Protein 3S5Q (pdb70)

Radius of gyration: 16.46 Å; Cα contacts (8 Å, |Δi|>4): 523; chains: 1; bounding box: 36×41×44 Å

B-factor: mean 25.95, std 7.26, range [12.68, 60.5]

Solvent-accessible surface area: 10699 Å² total

Nearest PDB structures (foldseek):
  3s5q-assembly1_A  TM=1.005E+00  e=2.714E-46  Parabacteroides distasonis ATCC 8503
  3imm-assembly3_C  TM=9.866E-01  e=2.119E-30  Parabacteroides distasonis ATCC 8503
  3h3l-assembly2_C  TM=7.882E-01  e=3.467E-14  Parabacteroides distasonis ATCC 8503
  3h3l-assembly2_B  TM=7.703E-01  e=2.401E-13  Parabacteroides distasonis ATCC 8503
  3hbk-assembly1_A  TM=7.581E-01  e=5.350E-11  Parabacteroides distasonis ATCC 8503

Organism: Parabacteroides distasonis (strain ATCC 8503 / DSM 20701 / CIP 104284 / JCM 5825 / NCTC 11152) (NCBI:txid435591)

Secondary structure (DSSP, 8-state):
----TT--SSSS-GGGGTEEESS-TT-TTEE--TTTEEEETTEEEESSS--EEESS-B-SEEEEEEEEE-TT-EEEEEEEES-STT-GGGSEEEEEE-TTSGGGGGS-GGGSTTSBTTTB--SSS--SPPTTSEE--EEEETTEEEEEETTEEEEEEEGGG---SSB-TTSPBPPTT--S-TT----BEEEE----SSS-EEEEEEEEEE-

Structure (mmCIF, N/CA/C/O backbone):
data_3S5Q
#
_entry.id   3S5Q
#
_cell.length_a   41.062
_cell.length_b   60.473
_cell.length_c   77.221
_cell.angle_alpha   90.000
_cell.angle_beta   90.000
_cell.angle_gamma   90.000
#
_symmetry.space_group_name_H-M   'P 21 21 21'
#
loop_
_entity.id
_entity.type
_entity.pdbx_description
1 polymer 'Putative glycosylhydrolase'
2 non-polymer 'IODIDE ION'
3 non-polymer 1,2-ETHANEDIOL
4 water water
#
loop_
_atom_site.group_PDB
_atom_site.id
_atom_site.type_symbol
_atom_site.label_atom_id
_atom_site.label_alt_id
_atom_site.label_comp_id
_atom_site.label_asym_id
_atom_site.label_entity_id
_atom_site.label_seq_id
_atom_site.pdbx_PDB_ins_code
_atom_site.Cartn_x
_atom_site.Cartn_y
_atom_site.Cartn_z
_atom_site.occupancy
_atom_site.B_iso_or_equiv
_atom_site.auth_seq_id
_atom_site.auth_comp_id
_atom_site.auth_asym_id
_atom_site.auth_atom_id
_atom_site.pdbx_PDB_model_num
ATOM 1 N N . GLY A 1 2 ? 47.389 50.359 63.889 1.00 28.97 -17 GLY A N 1
ATOM 2 C CA . GLY A 1 2 ? 48.253 49.974 65.055 1.00 29.61 -17 GLY A CA 1
ATOM 3 C C . GLY A 1 2 ? 48.262 48.461 65.237 1.00 29.15 -17 GLY A C 1
ATOM 4 O O . GLY A 1 2 ? 47.593 47.754 64.508 1.00 28.62 -17 GLY A O 1
ATOM 5 N N . SER A 1 3 ? 48.983 47.972 66.254 1.00 30.16 -16 SER A N 1
ATOM 6 C CA . SER A 1 3 ? 49.268 46.529 66.367 1.0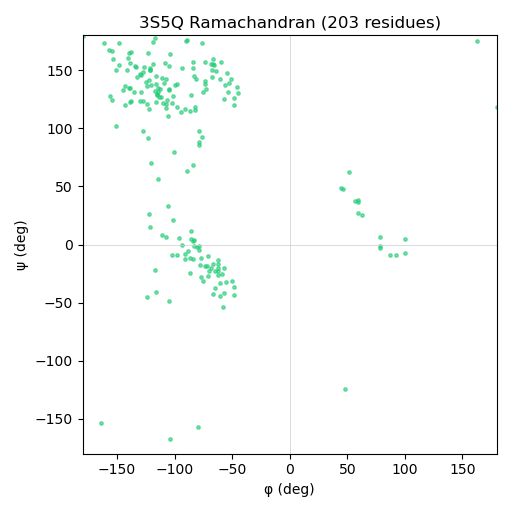0 29.71 -16 SER A CA 1
ATOM 7 C C . SER A 1 3 ? 48.506 45.786 67.483 1.00 31.07 -16 SER A C 1
ATOM 8 O O . SER A 1 3 ? 48.721 44.588 67.665 1.00 33.23 -16 SER A O 1
ATOM 11 N N . ASP A 1 4 ? 47.567 46.449 68.171 1.00 31.40 -15 ASP A N 1
ATOM 12 C CA . ASP A 1 4 ? 46.833 45.798 69.261 1.00 30.41 -15 ASP A CA 1
ATOM 13 C C . ASP A 1 4 ? 45.787 44.758 68.822 1.00 31.42 -15 ASP A C 1
ATOM 14 O O . ASP A 1 4 ? 45.031 44.989 67.883 1.00 30.70 -15 ASP A O 1
ATOM 19 N N . LYS A 1 5 ? 45.759 43.637 69.556 1.00 32.26 -14 LYS A N 1
ATOM 20 C CA . LYS A 1 5 ? 44.727 42.584 69.471 1.00 33.14 -14 LYS A CA 1
ATOM 21 C C . LYS A 1 5 ? 43.893 42.417 70.775 1.00 31.68 -14 LYS A C 1
ATOM 22 O O . LYS A 1 5 ? 42.663 42.276 70.746 1.00 32.90 -14 LYS A O 1
ATOM 28 N N . ILE A 1 6 ? 44.571 42.483 71.919 1.00 31.01 -13 ILE A N 1
ATOM 29 C CA . ILE A 1 6 ? 43.997 42.039 73.178 1.00 29.84 -13 ILE A CA 1
ATOM 30 C C . ILE A 1 6 ? 43.053 43.069 73.852 1.00 28.01 -13 ILE A C 1
ATOM 31 O O . ILE A 1 6 ? 42.469 42.786 74.921 1.00 26.69 -13 ILE A O 1
ATOM 36 N N . HIS A 1 7 ? 42.911 44.251 73.242 1.00 26.79 -12 HIS A N 1
ATOM 37 C CA . HIS A 1 7 ? 42.049 45.321 73.777 1.00 25.91 -12 HIS A CA 1
ATOM 38 C C . HIS A 1 7 ? 40.939 45.788 72.823 1.00 25.83 -12 HIS A C 1
ATOM 39 O O . HIS A 1 7 ? 40.315 46.832 73.055 1.00 25.21 -12 HIS A O 1
ATOM 46 N N . HIS A 1 8 ? 40.674 44.995 71.790 1.00 25.55 -11 HIS A N 1
ATOM 47 C CA . HIS A 1 8 ? 39.647 45.286 70.822 1.00 25.65 -11 HIS A CA 1
ATOM 48 C C . HIS A 1 8 ? 38.547 44.214 70.883 1.00 24.27 -11 HIS A C 1
ATOM 49 O O . HIS A 1 8 ? 38.825 43.013 70.853 1.00 23.23 -11 HIS A O 1
ATOM 56 N N . HIS A 1 9 ? 37.299 44.656 70.975 1.00 23.58 -10 HIS A N 1
ATOM 57 C CA . HIS A 1 9 ? 36.160 43.733 71.015 1.00 23.48 -10 HIS A CA 1
ATOM 58 C C . HIS A 1 9 ? 35.790 43.283 69.643 1.00 23.57 -10 HIS A C 1
ATOM 59 O O . HIS A 1 9 ? 35.831 44.086 68.727 1.00 26.93 -10 HIS A O 1
ATOM 66 N N . HIS A 1 10 ? 35.408 42.027 69.491 1.00 22.48 -9 HIS A N 1
ATOM 67 C CA . HIS A 1 10 ? 35.101 41.488 68.160 1.00 22.17 -9 HIS A CA 1
ATOM 68 C C . HIS A 1 10 ? 33.622 41.634 67.771 1.00 22.08 -9 HIS A C 1
ATOM 69 O O . HIS A 1 10 ? 33.252 41.341 66.635 1.00 20.09 -9 HIS A O 1
ATOM 76 N N . HIS A 1 11 ? 32.794 42.054 68.724 1.00 21.78 -8 HIS A N 1
ATOM 77 C CA . HIS A 1 11 ? 31.369 42.256 68.478 1.00 23.32 -8 HIS A CA 1
ATOM 78 C C . HIS A 1 11 ? 30.949 43.600 69.063 1.00 24.37 -8 HIS A C 1
ATOM 79 O O . HIS A 1 11 ? 31.517 44.059 70.054 1.00 24.48 -8 HIS A O 1
ATOM 86 N N . HIS A 1 12 ? 29.903 44.196 68.484 1.00 25.29 -7 HIS A N 1
ATOM 87 C CA . HIS A 1 12 ? 29.405 45.484 68.969 1.00 26.27 -7 HIS A CA 1
ATOM 88 C C . HIS A 1 12 ? 28.599 45.262 70.250 1.00 25.32 -7 HIS A C 1
ATOM 89 O O . HIS A 1 12 ? 28.503 46.155 71.092 1.00 25.78 -7 HIS A O 1
ATOM 96 N N . GLU A 1 13 ? 28.015 44.066 70.366 1.00 24.36 -6 GLU A N 1
ATOM 97 C CA . GLU A 1 13 ? 27.381 43.594 71.590 1.00 23.36 -6 GLU A CA 1
ATOM 98 C C . GLU A 1 13 ? 27.415 42.044 71.626 1.00 21.81 -6 GLU A C 1
ATOM 99 O O . GLU A 1 13 ? 27.615 41.373 70.610 1.00 22.14 -6 GLU A O 1
ATOM 105 N N . ASN A 1 14 ? 27.263 41.496 72.820 1.00 21.41 -5 ASN A N 1
ATOM 106 C CA . ASN A 1 14 ? 27.141 40.050 73.018 1.00 21.05 -5 ASN A CA 1
ATOM 107 C C . ASN A 1 14 ? 26.014 39.505 72.121 1.00 20.65 -5 ASN A C 1
ATOM 108 O O . ASN A 1 14 ? 24.918 40.081 72.066 1.00 19.43 -5 ASN A O 1
ATOM 113 N N . LEU A 1 15 ? 26.322 38.434 71.394 1.00 19.73 -4 LEU A N 1
ATOM 114 C CA . LEU A 1 15 ? 25.365 37.789 70.515 1.00 20.41 -4 LEU A CA 1
ATOM 115 C C . LEU A 1 15 ? 24.196 37.254 71.302 1.00 20.10 -4 LEU A C 1
ATOM 116 O O . LEU A 1 15 ? 23.134 37.147 70.776 1.00 20.38 -4 LEU A O 1
ATOM 121 N N . TYR A 1 16 ? 24.388 36.947 72.573 1.00 20.87 -3 TYR A N 1
ATOM 122 C CA . TYR A 1 16 ? 23.283 36.466 73.396 1.00 22.05 -3 TYR A CA 1
ATOM 123 C C . TYR A 1 16 ? 22.081 37.456 73.438 1.00 22.63 -3 TYR A C 1
ATOM 124 O O . TYR A 1 16 ? 20.907 37.064 73.339 1.00 21.43 -3 TYR A O 1
ATOM 133 N N . PHE A 1 17 ? 22.388 38.735 73.548 1.00 22.32 -2 PHE A N 1
ATOM 134 C CA . PHE A 1 17 ? 21.351 39.732 73.573 1.00 23.71 -2 PHE A CA 1
ATOM 135 C C . PHE A 1 17 ? 20.705 39.967 72.193 1.00 24.02 -2 PHE A C 1
ATOM 136 O O . PHE A 1 17 ? 19.648 40.593 72.133 1.00 24.43 -2 PHE A O 1
ATOM 144 N N . GLN A 1 18 ? 21.393 39.539 71.122 1.00 23.45 -1 GLN A N 1
ATOM 145 C CA . GLN A 1 18 ? 20.880 39.607 69.715 1.00 24.12 -1 GLN A CA 1
ATOM 146 C C . GLN A 1 18 ? 19.965 38.414 69.394 1.00 23.74 -1 GLN A C 1
ATOM 147 O O . GLN A 1 18 ? 19.407 38.313 68.288 1.00 24.76 -1 GLN A O 1
ATOM 153 N N . GLY A 1 19 ? 19.801 37.536 70.381 1.00 23.36 0 GLY A N 1
ATOM 154 C CA . GLY A 1 19 ? 18.929 36.378 70.303 1.00 23.71 0 GLY A CA 1
ATOM 155 C C . GLY A 1 19 ? 19.632 35.038 70.000 1.00 22.52 0 GLY A C 1
ATOM 156 O O . GLY A 1 19 ? 18.968 34.016 69.835 1.00 22.69 0 GLY A O 1
ATOM 157 N N . TYR A 1 20 ? 20.965 35.040 69.935 1.00 21.33 29 TYR A N 1
ATOM 158 C CA . TYR A 1 20 ? 21.731 33.835 69.593 1.00 19.95 29 TYR A CA 1
ATOM 159 C C . TYR A 1 20 ? 21.938 32.959 70.826 1.00 20.42 29 TYR A C 1
ATOM 160 O O . TYR A 1 20 ? 22.098 33.476 71.947 1.00 19.57 29 TYR A O 1
ATOM 169 N N . ARG A 1 21 ? 21.926 31.647 70.619 1.00 20.62 30 ARG A N 1
ATOM 170 C CA . ARG A 1 21 ? 22.280 30.659 71.637 1.00 22.08 30 ARG A CA 1
ATOM 171 C C . ARG A 1 21 ? 23.302 29.663 71.054 1.00 22.92 30 ARG A C 1
ATOM 172 O O . ARG A 1 21 ? 23.258 29.345 69.845 1.00 22.63 30 ARG A O 1
ATOM 180 N N . PRO A 1 22 ? 24.230 29.165 71.902 1.00 23.26 31 PRO A N 1
ATOM 181 C CA . PRO A 1 22 ? 25.187 28.180 71.394 1.00 23.50 31 PRO A CA 1
ATOM 182 C C . PRO A 1 22 ? 24.488 26.962 70.767 1.00 22.49 31 PRO A C 1
ATOM 183 O O . PRO A 1 22 ? 23.492 26.467 71.282 1.00 22.95 31 PRO A O 1
ATOM 187 N N . LEU A 1 23 ? 25.006 26.529 69.631 1.00 21.79 32 LEU A N 1
ATOM 188 C CA . LEU A 1 23 ? 24.443 25.388 68.933 1.00 21.61 32 LEU A CA 1
ATOM 189 C C . LEU A 1 23 ? 24.608 24.088 69.714 1.00 22.95 32 LEU A C 1
ATOM 190 O O . LEU A 1 23 ? 23.691 23.263 69.773 1.00 21.77 32 LEU A O 1
ATOM 195 N N . PHE A 1 24 ? 25.791 23.904 70.289 1.00 24.26 33 PHE A N 1
ATOM 196 C CA . PHE A 1 24 ? 26.090 22.682 71.037 1.00 26.18 33 PHE A CA 1
ATOM 197 C C . PHE A 1 24 ? 26.340 22.994 72.493 1.00 27.35 33 PHE A C 1
ATOM 198 O O . PHE A 1 24 ? 27.028 23.965 72.810 1.00 26.48 33 PHE A O 1
ATOM 206 N N . ASP A 1 25 ? 25.796 22.138 73.351 1.00 29.93 34 ASP A N 1
ATOM 207 C CA . ASP A 1 25 ? 26.122 22.101 74.774 1.00 32.05 34 ASP A CA 1
ATOM 208 C C . ASP A 1 25 ? 27.571 21.830 75.013 1.00 32.24 34 ASP A C 1
ATOM 209 O O . ASP A 1 25 ? 28.246 21.187 74.205 1.00 30.83 34 ASP A O 1
ATOM 214 N N . LYS A 1 26 ? 28.008 22.254 76.184 1.00 33.76 35 LYS A N 1
ATOM 215 C CA . LYS A 1 26 ? 29.401 22.200 76.556 1.00 35.12 35 LYS A CA 1
ATOM 216 C C . LYS A 1 26 ? 29.938 20.764 76.561 1.00 35.81 35 LYS A C 1
ATOM 217 O O . LYS A 1 26 ? 31.102 20.528 76.237 1.00 36.70 35 LYS A O 1
ATOM 223 N N . ASP A 1 27 ? 29.084 19.805 76.903 1.00 36.03 36 ASP A N 1
ATOM 224 C CA . ASP A 1 27 ? 29.478 18.381 76.881 1.00 36.84 36 ASP A CA 1
ATOM 225 C C . ASP A 1 27 ? 29.087 17.647 75.585 1.00 35.36 36 ASP A C 1
ATOM 226 O O . ASP A 1 27 ? 29.260 16.420 75.489 1.00 34.90 36 ASP A O 1
ATOM 231 N N . LEU A 1 28 ? 28.564 18.408 74.613 1.00 32.80 37 LEU A N 1
ATOM 232 C CA . LEU A 1 28 ? 28.056 17.882 73.329 1.00 31.71 37 LEU A CA 1
ATOM 233 C C . LEU A 1 28 ? 26.907 16.861 73.467 1.00 31.73 37 LEU A C 1
ATOM 234 O O . LEU A 1 28 ? 26.670 16.031 72.562 1.00 31.14 37 LEU A O 1
ATOM 239 N N . SER A 1 29 ? 26.143 16.959 74.555 1.00 31.26 38 SER A N 1
ATOM 240 C CA . SER A 1 29 ? 25.067 15.999 74.800 1.00 32.39 38 SER A CA 1
ATOM 241 C C . SER A 1 29 ? 23.916 16.132 73.791 1.00 31.42 38 SER A C 1
ATOM 242 O O . SER A 1 29 ? 23.160 15.188 73.620 1.00 31.46 38 SER A O 1
ATOM 245 N N . ASN A 1 30 ? 23.810 17.289 73.125 1.00 29.15 39 ASN A N 1
ATOM 246 C CA . ASN A 1 30 ? 22.781 17.523 72.124 1.00 29.08 39 ASN A CA 1
ATOM 247 C C . ASN A 1 30 ? 23.354 17.387 70.703 1.00 28.08 39 ASN A C 1
ATOM 248 O O . ASN A 1 30 ? 22.796 17.931 69.740 1.00 26.48 39 ASN A O 1
ATOM 253 N N . ALA A 1 31 ? 24.483 16.686 70.586 1.00 28.22 40 ALA A N 1
ATOM 254 C CA . ALA A 1 31 ? 25.118 16.438 69.280 1.00 27.78 40 ALA A CA 1
ATOM 255 C C . ALA A 1 31 ? 25.256 14.949 69.013 1.00 29.14 40 ALA A C 1
ATOM 256 O O . ALA A 1 31 ? 25.405 14.166 69.952 1.00 30.69 40 ALA A O 1
ATOM 258 N N . ASP A 1 32 ? 25.213 14.597 67.728 1.00 29.62 41 ASP A N 1
ATOM 259 C CA A ASP A 1 32 ? 25.532 13.262 67.256 0.50 30.68 41 ASP A CA 1
ATOM 260 C CA B ASP A 1 32 ? 25.526 13.250 67.226 0.50 30.69 41 ASP A CA 1
ATOM 261 C C . ASP A 1 32 ? 26.945 13.255 66.667 1.00 30.60 41 ASP A C 1
ATOM 262 O O . ASP A 1 32 ? 27.209 13.894 65.634 1.00 28.93 41 ASP A O 1
ATOM 271 N N . TYR A 1 33 ? 27.841 12.531 67.310 1.00 30.47 42 TYR A N 1
ATOM 272 C CA . TYR A 1 33 ? 29.222 12.467 66.858 1.00 31.21 42 TYR A CA 1
ATOM 273 C C . TYR A 1 33 ? 29.891 11.188 67.367 1.00 32.79 42 TYR A C 1
ATOM 274 O O . TYR A 1 33 ? 29.338 10.483 68.222 1.00 33.14 42 TYR A O 1
ATOM 283 N N . ASP A 1 34 ? 31.062 10.886 66.804 1.00 33.32 43 ASP A N 1
ATOM 284 C CA . ASP A 1 34 ? 31.963 9.884 67.360 1.00 35.06 43 ASP A CA 1
ATOM 285 C C . ASP A 1 34 ? 32.913 10.574 68.315 1.00 34.68 43 ASP A C 1
ATOM 286 O O . ASP A 1 34 ? 33.725 11.395 67.907 1.00 32.72 43 ASP A O 1
ATOM 291 N N . SER A 1 35 ? 32.838 10.203 69.583 1.00 36.08 44 SER A N 1
ATOM 292 C CA . SER A 1 35 ? 33.657 10.821 70.612 1.00 36.88 44 SER A CA 1
ATOM 293 C C . SER A 1 35 ? 35.160 10.614 70.408 1.00 36.96 44 SER A C 1
ATOM 294 O O . SER A 1 35 ? 35.976 11.303 71.037 1.00 38.14 44 SER A O 1
ATOM 297 N N . SER A 1 36 ? 35.540 9.703 69.521 1.00 36.83 45 SER A N 1
ATOM 298 C CA A SER A 1 36 ? 36.950 9.499 69.174 0.50 36.71 45 SER A CA 1
ATOM 299 C CA B SER A 1 36 ? 36.955 9.543 69.214 0.50 37.04 45 SER A CA 1
ATOM 300 C C . SER A 1 36 ? 37.402 10.525 68.126 1.00 35.53 45 SER A C 1
ATOM 301 O O . SER A 1 36 ? 38.609 10.690 67.882 1.00 35.69 45 SER A O 1
ATOM 306 N N . VAL A 1 37 ? 36.439 11.224 67.506 1.00 33.27 46 VAL A N 1
ATOM 307 C CA . VAL A 1 37 ? 36.742 12.175 66.440 1.00 31.34 46 VAL A CA 1
ATOM 308 C C . VAL A 1 37 ? 36.643 13.611 66.919 1.00 30.49 46 VAL A C 1
ATOM 309 O O . VAL A 1 37 ? 37.536 14.428 66.662 1.00 30.70 46 VAL A O 1
ATOM 313 N N . TRP A 1 38 ? 35.553 13.936 67.593 1.00 29.42 47 TRP A N 1
ATOM 314 C CA . TRP A 1 38 ? 35.317 15.308 68.003 1.00 28.46 47 TRP A CA 1
ATOM 315 C C . TRP A 1 38 ? 35.562 15.499 69.483 1.00 29.40 47 TRP A C 1
ATOM 316 O O . TRP A 1 38 ? 35.083 14.706 70.303 1.00 30.26 47 TRP A O 1
ATOM 327 N N . THR A 1 39 ? 36.305 16.549 69.820 1.00 29.30 48 THR A N 1
ATOM 328 C CA . THR A 1 39 ? 36.428 16.992 71.207 1.00 30.16 48 THR A CA 1
ATOM 329 C C . THR A 1 39 ? 36.074 18.471 71.310 1.00 29.45 48 THR A C 1
ATOM 330 O O . THR A 1 39 ? 36.254 19.216 70.363 1.00 27.16 48 THR A O 1
ATOM 334 N N . PHE A 1 40 ? 35.603 18.879 72.487 1.00 30.80 49 PHE A N 1
ATOM 335 C CA . PHE A 1 40 ? 35.241 20.267 72.782 1.00 31.66 49 PHE A CA 1
ATOM 336 C C . PHE A 1 40 ? 36.008 20.571 74.049 1.00 33.17 49 PHE A C 1
ATOM 337 O O . PHE A 1 40 ? 35.598 20.170 75.129 1.00 34.76 49 PHE A O 1
ATOM 345 N N . LYS A 1 41 ? 37.154 21.208 73.918 1.00 33.59 50 LYS A N 1
ATOM 346 C CA . LYS A 1 41 ? 38.032 21.373 75.048 1.00 35.80 50 LYS A CA 1
ATOM 347 C C . LYS A 1 41 ? 38.505 22.825 75.025 1.00 35.72 50 LYS A C 1
ATOM 348 O O . LYS A 1 41 ? 38.868 23.334 73.963 1.00 34.93 50 LYS A O 1
ATOM 354 N N . ASN A 1 42 ? 38.423 23.500 76.176 1.00 36.40 51 ASN A N 1
ATOM 355 C CA . ASN A 1 42 ? 38.921 24.887 76.355 1.00 36.76 51 ASN A CA 1
ATOM 356 C C . ASN A 1 42 ? 38.241 25.847 75.408 1.00 34.66 51 ASN A C 1
ATOM 357 O O . ASN A 1 42 ? 38.897 26.743 74.837 1.00 35.17 51 ASN A O 1
ATOM 362 N N . GLY A 1 43 ? 36.943 25.605 75.223 1.00 32.73 52 GLY A N 1
ATOM 363 C CA . GLY A 1 43 ? 36.096 26.339 74.310 1.00 31.05 52 GLY A CA 1
ATOM 364 C C . GLY A 1 43 ? 36.152 26.045 72.805 1.00 29.56 52 GLY A C 1
ATOM 365 O O . GLY A 1 43 ? 35.413 26.672 72.044 1.00 28.66 52 GLY A O 1
ATOM 366 N N . ILE A 1 44 ? 37.017 25.115 72.396 1.00 27.96 53 ILE A N 1
ATOM 367 C CA . ILE A 1 44 ? 37.374 24.898 70.991 1.00 26.99 53 ILE A CA 1
ATOM 368 C C . ILE A 1 44 ? 36.916 23.506 70.508 1.00 26.08 53 ILE A C 1
ATOM 369 O O . ILE A 1 44 ? 37.233 22.486 71.113 1.00 26.03 53 ILE A O 1
ATOM 374 N N . LEU A 1 45 ? 36.206 23.482 69.402 1.00 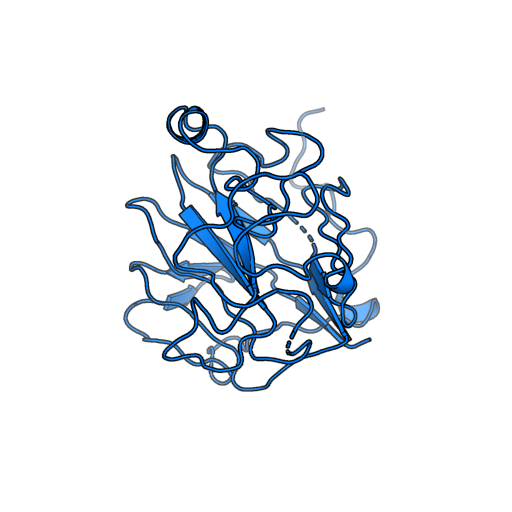23.65 54 LEU A N 1
ATOM 375 C CA . LEU A 1 45 ? 35.691 22.224 68.851 1.00 24.40 54 LEU A CA 1
ATOM 376 C C . LEU A 1 45 ? 36.593 21.781 67.686 1.00 24.23 54 LEU A C 1
ATOM 377 O O . LEU A 1 45 ? 36.885 22.558 66.789 1.00 23.45 54 LEU A O 1
ATOM 382 N N . THR A 1 46 ? 37.062 20.545 67.716 1.00 26.12 55 THR A N 1
ATOM 383 C CA . THR A 1 46 ? 37.947 20.063 66.682 1.00 26.57 55 THR A CA 1
ATOM 384 C C . THR A 1 46 ? 37.756 18.566 66.437 1.00 27.77 55 THR A C 1
ATOM 385 O O . THR A 1 46 ? 37.287 17.836 67.313 1.00 27.25 55 THR A O 1
ATOM 389 N N . ALA A 1 47 ? 38.104 18.157 65.217 1.00 28.80 56 ALA A N 1
ATOM 390 C CA . ALA A 1 47 ? 37.904 16.808 64.702 1.00 30.51 56 ALA A CA 1
ATOM 391 C C . ALA A 1 47 ? 39.276 16.240 64.275 1.00 32.05 56 ALA A C 1
ATOM 392 O O . ALA A 1 47 ? 40.112 16.976 63.758 1.00 32.36 56 ALA A O 1
ATOM 394 N N . THR A 1 48 ? 39.527 14.960 64.508 1.00 34.25 57 THR A N 1
ATOM 395 C CA . THR A 1 48 ? 40.801 14.357 64.041 1.00 36.08 57 THR A CA 1
ATOM 396 C C . THR A 1 48 ? 40.629 13.328 62.876 1.00 36.29 57 THR A C 1
ATOM 397 O O . THR A 1 48 ? 41.576 12.667 62.458 1.00 37.60 57 THR A O 1
ATOM 401 N N . ALA A 1 49 ? 39.420 13.239 62.337 1.00 35.50 58 ALA A N 1
ATOM 402 C CA . ALA A 1 49 ? 39.127 12.373 61.194 1.00 35.68 58 ALA A CA 1
ATOM 403 C C . ALA A 1 49 ? 38.048 13.018 60.379 1.00 34.21 58 ALA A C 1
ATOM 404 O O . ALA A 1 49 ? 37.451 14.008 60.818 1.00 33.56 58 ALA A O 1
ATOM 406 N N . ASP A 1 50 ? 37.762 12.419 59.222 1.00 34.14 59 ASP A N 1
ATOM 407 C CA . ASP A 1 50 ? 36.720 12.879 58.323 1.00 33.04 59 ASP A CA 1
ATOM 408 C C . ASP A 1 50 ? 35.375 12.228 58.658 1.00 32.60 59 ASP A C 1
ATOM 409 O O . ASP A 1 50 ? 34.790 11.519 57.823 1.00 31.33 59 ASP A O 1
ATOM 414 N N . GLN A 1 51 ? 34.869 12.514 59.866 1.00 31.40 60 GLN A N 1
ATOM 415 C CA . GLN A 1 51 ? 33.484 12.203 60.238 1.00 29.87 60 GLN A CA 1
ATOM 416 C C . GLN A 1 51 ? 32.864 13.475 60.802 1.00 27.19 60 GLN A C 1
ATOM 417 O O . GLN A 1 51 ? 33.567 14.265 61.447 1.00 26.32 60 GLN A O 1
ATOM 423 N N . SER A 1 52 ? 31.564 13.682 60.558 1.00 24.64 61 SER A N 1
ATOM 424 C CA A SER A 1 52 ? 30.939 14.958 60.897 0.50 23.92 61 SER A CA 1
ATOM 425 C CA B SER A 1 52 ? 30.890 14.943 60.880 0.50 23.15 61 SER A CA 1
ATOM 426 C C . SER A 1 52 ? 30.302 14.942 62.286 1.00 23.64 61 SER A C 1
ATOM 427 O O . SER A 1 52 ? 30.127 13.873 62.902 1.00 23.79 61 SER A O 1
ATOM 432 N N . ILE A 1 53 ? 29.999 16.139 62.781 1.00 22.30 62 ILE A N 1
ATOM 433 C CA . ILE A 1 53 ? 29.237 16.324 64.026 1.00 22.37 62 ILE A CA 1
ATOM 434 C C . ILE A 1 53 ? 27.908 16.978 63.667 1.00 22.64 62 ILE A C 1
ATOM 435 O O . ILE A 1 53 ? 27.869 17.921 62.868 1.00 22.03 62 ILE A O 1
ATOM 440 N N . TRP A 1 54 ? 26.815 16.460 64.244 1.00 23.44 63 TRP A N 1
ATOM 441 C CA . TRP A 1 54 ? 25.467 16.861 63.861 1.00 22.85 63 TRP A CA 1
ATOM 442 C C . TRP A 1 54 ? 24.622 17.281 65.051 1.00 23.57 63 TRP A C 1
ATOM 443 O O . TRP A 1 54 ? 24.766 16.757 66.158 1.00 23.47 63 TRP A O 1
ATOM 454 N N . THR A 1 55 ? 23.723 18.215 64.793 1.00 22.92 64 THR A N 1
ATOM 455 C CA . THR A 1 55 ? 22.695 18.558 65.742 1.00 23.01 64 THR A CA 1
ATOM 456 C C . THR A 1 55 ? 21.749 17.351 65.832 1.00 24.73 64 THR A C 1
ATOM 457 O O . THR A 1 55 ? 21.668 16.523 64.902 1.00 24.31 64 THR A O 1
ATOM 461 N N . LYS A 1 56 ? 21.066 17.251 66.965 1.00 25.41 65 LYS A N 1
ATOM 462 C CA . LYS A 1 56 ? 20.023 16.261 67.163 1.00 27.77 65 LYS A CA 1
ATOM 463 C C . LYS A 1 56 ? 18.640 16.751 66.771 1.00 27.82 65 LYS A C 1
ATOM 464 O O . LYS A 1 56 ? 17.702 15.949 66.696 1.00 29.81 65 LYS A O 1
ATOM 470 N N . VAL A 1 57 ? 18.500 18.059 66.559 1.00 27.59 66 VAL A N 1
ATOM 471 C CA . VAL A 1 57 ? 17.224 18.654 66.146 1.00 27.39 66 VAL A CA 1
ATOM 472 C C . VAL A 1 57 ? 17.439 19.323 64.787 1.00 25.87 66 VAL A C 1
ATOM 473 O O . VAL A 1 57 ? 18.550 19.679 64.442 1.00 24.89 66 VAL A O 1
ATOM 477 N N . GLN A 1 58 ? 16.368 19.465 64.011 1.00 25.17 67 GLN A N 1
ATOM 478 C CA . GLN A 1 58 ? 16.434 20.088 62.706 1.00 24.42 67 GLN A CA 1
ATOM 479 C C . GLN A 1 58 ? 16.098 21.557 62.832 1.00 23.47 67 GLN A C 1
ATOM 480 O O . GLN A 1 58 ? 15.344 21.959 63.728 1.00 23.40 67 GLN A O 1
ATOM 486 N N . TYR A 1 59 ? 16.646 22.342 61.915 1.00 20.62 68 TYR A N 1
ATOM 487 C CA . TYR A 1 59 ? 16.519 23.789 61.947 1.00 20.24 68 TYR A CA 1
ATOM 488 C C . TYR A 1 59 ? 16.124 24.326 60.576 1.00 19.05 68 TYR A C 1
ATOM 489 O O . TYR A 1 59 ? 16.592 23.840 59.539 1.00 19.09 68 TYR A O 1
ATOM 498 N N . GLU A 1 60 ? 15.302 25.366 60.608 1.00 19.29 69 GLU A N 1
ATOM 499 C CA . GLU A 1 60 ? 14.951 26.183 59.445 1.00 19.06 69 GLU A CA 1
ATOM 500 C C . GLU A 1 60 ? 14.887 27.672 59.878 1.00 17.68 69 GLU A C 1
ATOM 501 O O . GLU A 1 60 ? 14.794 27.977 61.063 1.00 18.46 69 GLU A O 1
ATOM 507 N N . ASN A 1 61 ? 14.974 28.583 58.924 1.00 18.03 70 ASN A N 1
ATOM 508 C CA . ASN A 1 61 ? 14.809 30.003 59.189 1.00 19.25 70 ASN A CA 1
ATOM 509 C C . ASN A 1 61 ? 15.691 30.479 60.330 1.00 19.59 70 ASN A C 1
ATOM 510 O O . ASN A 1 61 ? 15.210 30.878 61.391 1.00 20.31 70 ASN A O 1
ATOM 515 N N . PHE A 1 62 ? 16.995 30.353 60.116 1.00 18.27 71 PHE A N 1
ATOM 516 C CA . PHE A 1 62 ? 18.014 30.632 61.157 1.00 19.21 71 PHE A CA 1
ATOM 517 C C . PHE A 1 62 ? 19.210 31.399 60.630 1.00 19.01 71 PHE A C 1
ATOM 518 O O . PHE A 1 62 ? 19.420 31.535 59.405 1.00 20.31 71 PHE A O 1
ATOM 526 N N . ILE A 1 63 ? 19.978 31.914 61.580 1.00 19.55 72 ILE A N 1
ATOM 527 C CA . ILE A 1 63 ? 21.285 32.502 61.318 1.00 18.71 72 ILE A CA 1
ATOM 528 C C . ILE A 1 63 ? 22.286 31.769 62.203 1.00 18.82 72 ILE A C 1
ATOM 529 O O . ILE A 1 63 ? 22.152 31.742 63.432 1.00 18.45 72 ILE A O 1
ATOM 534 N N . LEU A 1 64 ? 23.255 31.170 61.543 1.00 17.94 73 LEU A N 1
ATOM 535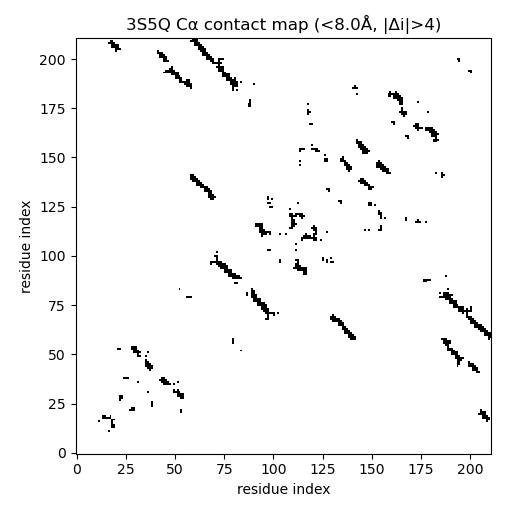 C CA . LEU A 1 64 ? 24.317 30.408 62.180 1.00 18.92 73 LEU A CA 1
ATOM 536 C C . LEU A 1 64 ? 25.583 31.260 62.071 1.00 19.18 73 LEU A C 1
ATOM 537 O O . LEU A 1 64 ? 26.023 31.652 60.957 1.00 18.52 73 LEU A O 1
ATOM 542 N N . ASP A 1 65 ? 26.141 31.573 63.237 1.00 19.80 74 ASP A N 1
ATOM 543 C CA . ASP A 1 65 ? 27.304 32.478 63.367 1.00 19.93 74 ASP A CA 1
ATOM 544 C C . ASP A 1 65 ? 28.400 31.684 64.064 1.00 19.64 74 ASP A C 1
ATOM 545 O O . ASP A 1 65 ? 28.215 31.211 65.173 1.00 19.53 74 ASP A O 1
ATOM 550 N N . LEU A 1 66 ? 29.519 31.461 63.374 1.00 18.96 75 LEU A N 1
ATOM 551 C CA . LEU A 1 66 ? 30.582 30.681 63.937 1.00 19.79 75 LEU A CA 1
ATOM 552 C C . LEU A 1 66 ? 31.917 31.268 63.603 1.00 19.13 75 LEU A C 1
ATOM 553 O O . LEU A 1 66 ? 32.027 32.059 62.683 1.00 18.22 75 LEU A O 1
ATOM 558 N N . GLU A 1 67 ? 32.928 30.819 64.331 1.00 19.12 76 GLU A N 1
ATOM 559 C CA . GLU A 1 67 ? 34.301 31.098 63.993 1.00 19.50 76 GLU A CA 1
ATOM 560 C C . GLU A 1 67 ? 35.030 29.818 63.653 1.00 19.21 76 GLU A C 1
ATOM 561 O O . GLU A 1 67 ? 34.713 28.750 64.184 1.00 19.89 76 GLU A O 1
ATOM 567 N N . PHE A 1 68 ? 35.950 29.898 62.708 1.00 19.13 77 PHE A N 1
ATOM 568 C CA . PHE A 1 68 ? 36.778 28.742 62.376 1.00 20.15 77 PHE A CA 1
ATOM 569 C C . PHE A 1 68 ? 38.168 29.209 62.090 1.00 20.86 77 PHE A C 1
ATOM 570 O O . PHE A 1 68 ? 38.358 30.332 61.660 1.00 21.57 77 PHE A O 1
ATOM 578 N N . LYS A 1 69 ? 39.139 28.347 62.370 1.00 22.52 78 LYS A N 1
ATOM 579 C CA . LYS A 1 69 ? 40.549 28.610 62.127 1.00 23.78 78 LYS A CA 1
ATOM 580 C C . LYS A 1 69 ? 41.056 27.476 61.238 1.00 24.15 78 LYS A C 1
ATOM 581 O O . LYS A 1 69 ? 40.710 26.308 61.456 1.00 24.44 78 LYS A O 1
ATOM 587 N N . THR A 1 70 ? 41.847 27.809 60.226 1.00 25.44 79 THR A N 1
ATOM 588 C CA . THR A 1 70 ? 42.405 26.802 59.325 1.00 25.76 79 THR A CA 1
ATOM 589 C C . THR A 1 70 ? 43.873 26.571 59.665 1.00 26.86 79 THR A C 1
ATOM 590 O O . THR A 1 70 ? 44.498 27.351 60.381 1.00 27.54 79 THR A O 1
ATOM 594 N N . ASP A 1 71 ? 44.401 25.474 59.155 1.00 29.15 80 ASP A N 1
ATOM 595 C CA . ASP A 1 71 ? 45.863 25.290 58.987 1.00 31.28 80 ASP A CA 1
ATOM 596 C C . ASP A 1 71 ? 46.112 25.158 57.490 1.00 31.26 80 ASP A C 1
ATOM 597 O O . ASP A 1 71 ? 45.171 25.201 56.678 1.00 29.76 80 ASP A O 1
ATOM 602 N N . VAL A 1 72 ? 47.372 25.029 57.103 1.00 32.59 81 VAL A N 1
ATOM 603 C CA . VAL A 1 72 ? 47.705 24.833 55.699 1.00 33.37 81 VAL A CA 1
ATOM 604 C C . VAL A 1 72 ? 46.840 23.732 55.054 1.00 32.47 81 VAL A C 1
ATOM 605 O O . VAL A 1 72 ? 46.828 22.572 55.487 1.00 32.86 81 VAL A O 1
ATOM 609 N N . ASN A 1 73 ? 46.101 24.123 54.023 1.00 31.67 82 ASN A N 1
ATOM 610 C CA . ASN A 1 73 ? 45.263 23.223 53.230 1.00 31.68 82 ASN A CA 1
ATOM 611 C C . ASN A 1 73 ? 44.113 22.535 53.993 1.00 31.05 82 ASN A C 1
ATOM 612 O O . ASN A 1 73 ? 43.661 21.464 53.604 1.00 31.48 82 ASN A O 1
ATOM 617 N N . THR A 1 74 ? 43.626 23.131 55.079 1.00 31.32 83 THR A N 1
ATOM 618 C CA . THR A 1 74 ? 42.366 22.645 55.674 1.00 30.77 83 THR A CA 1
ATOM 619 C C . THR A 1 74 ? 41.263 22.528 54.649 1.00 29.28 83 THR A C 1
ATOM 620 O O . THR A 1 74 ? 41.149 23.348 53.746 1.00 29.63 83 THR A O 1
ATOM 624 N N . ASN A 1 75 ? 40.458 21.486 54.813 1.00 27.97 84 ASN A N 1
ATOM 625 C CA . ASN A 1 75 ? 39.292 21.209 53.983 1.00 27.20 84 ASN A CA 1
ATOM 626 C C . ASN A 1 75 ? 38.201 20.631 54.923 1.00 25.93 84 ASN A C 1
ATOM 627 O O . ASN A 1 75 ? 38.419 19.598 55.582 1.00 26.98 84 ASN A O 1
ATOM 632 N N . SER A 1 76 ? 37.054 21.308 54.995 1.00 24.70 85 SER A N 1
ATOM 633 C CA . SER A 1 76 ? 35.968 21.005 55.937 1.00 23.00 85 SER A CA 1
ATOM 634 C C . SER A 1 76 ? 34.727 21.747 55.388 1.00 22.36 85 SER A C 1
ATOM 635 O O . SER A 1 76 ? 34.649 22.036 54.181 1.00 21.37 85 SER A O 1
ATOM 638 N N . GLY A 1 77 ? 33.788 22.092 56.249 1.00 21.55 86 GLY A N 1
ATOM 639 C CA . GLY A 1 77 ? 32.606 22.840 55.839 1.00 20.89 86 GLY A CA 1
ATOM 640 C C . GLY A 1 77 ? 31.471 22.772 56.847 1.00 20.42 86 GLY A C 1
ATOM 641 O O . GLY A 1 77 ? 31.558 22.072 57.872 1.00 21.24 86 GLY A O 1
ATOM 642 N N . VAL A 1 78 ? 30.409 23.524 56.554 1.00 20.39 87 VAL A N 1
ATOM 643 C CA . VAL A 1 78 ? 29.221 23.566 57.368 1.00 19.40 87 VAL A CA 1
ATOM 644 C C . VAL A 1 78 ? 28.103 23.027 56.482 1.00 20.46 87 VAL A C 1
ATOM 645 O O . VAL A 1 78 ? 27.973 23.413 55.329 1.00 19.29 87 VAL A O 1
ATOM 649 N N . VAL A 1 79 ? 27.325 22.107 57.036 1.00 20.26 88 VAL A N 1
ATOM 650 C CA . VAL A 1 79 ? 26.274 21.445 56.319 1.00 19.78 88 VAL A CA 1
ATOM 651 C C . VAL A 1 79 ? 24.910 21.890 56.884 1.00 20.06 88 VAL A C 1
ATOM 652 O O . VAL A 1 79 ? 24.660 21.823 58.089 1.00 20.20 88 VAL A O 1
ATOM 656 N N . ILE A 1 80 ? 24.025 22.362 56.016 1.00 18.84 89 ILE A N 1
ATOM 657 C CA . ILE A 1 80 ? 22.696 22.760 56.455 1.00 18.48 89 ILE A CA 1
ATOM 658 C C . ILE A 1 80 ? 21.643 21.978 55.666 1.00 18.58 89 ILE A C 1
ATOM 659 O O . ILE A 1 80 ? 21.959 21.317 54.670 1.00 18.78 89 ILE A O 1
ATOM 664 N N . TYR A 1 81 ? 20.425 22.014 56.177 1.00 18.75 90 TYR A N 1
ATOM 665 C CA . TYR A 1 81 ? 19.284 21.396 55.539 1.00 19.42 90 TYR A CA 1
ATOM 666 C C . TYR A 1 81 ? 19.513 19.890 55.297 1.00 19.98 90 TYR A C 1
ATOM 667 O O . TYR A 1 81 ? 19.110 19.349 54.269 1.00 20.70 90 TYR A O 1
ATOM 676 N N . CYS A 1 82 ? 20.178 19.220 56.239 1.00 20.41 91 CYS A N 1
ATOM 677 C CA . CYS A 1 82 ? 20.461 17.782 56.076 1.00 20.28 91 CYS A CA 1
ATOM 678 C C . CYS A 1 82 ? 19.267 16.939 56.480 1.00 20.87 91 CYS A C 1
ATOM 679 O O . CYS A 1 82 ? 18.836 16.953 57.628 1.00 21.22 91 CYS A O 1
ATOM 682 N N . THR A 1 83 ? 18.734 16.182 55.541 1.00 21.82 92 THR A N 1
ATOM 683 C CA . THR A 1 83 ? 17.564 15.353 55.835 1.00 23.44 92 THR A CA 1
ATOM 684 C C . THR A 1 83 ? 17.936 13.898 56.149 1.00 24.28 92 THR A C 1
ATOM 685 O O . THR A 1 83 ? 17.062 13.099 56.511 1.00 26.06 92 THR A O 1
ATOM 689 N N . ASP A 1 84 ? 19.210 13.537 55.935 1.00 24.23 93 ASP A N 1
ATOM 690 C CA . ASP A 1 84 ? 19.688 12.164 56.18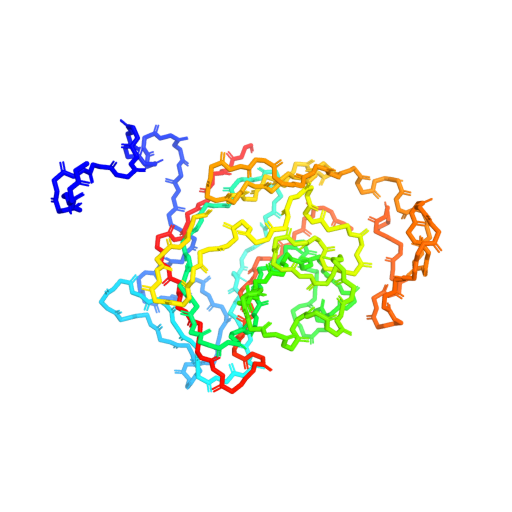3 1.00 24.99 93 ASP A CA 1
ATOM 691 C C . ASP A 1 84 ? 21.150 12.246 56.537 1.00 24.82 93 ASP A C 1
ATOM 692 O O . ASP A 1 84 ? 21.992 12.474 55.669 1.00 24.60 93 ASP A O 1
ATOM 697 N N . LYS A 1 85 ? 21.436 12.133 57.818 1.00 25.91 94 LYS A N 1
ATOM 698 C CA . LYS A 1 85 ? 22.796 12.270 58.296 1.00 26.58 94 LYS A CA 1
ATOM 699 C C . LYS A 1 85 ? 23.684 11.137 57.748 1.00 26.50 94 LYS A C 1
ATOM 700 O O . LYS A 1 85 ? 24.832 11.382 57.358 1.00 26.68 94 LYS A O 1
ATOM 706 N N . GLY A 1 86 ? 23.127 9.929 57.642 1.00 26.90 95 GLY A N 1
ATOM 707 C CA . GLY A 1 86 ? 23.858 8.781 57.079 1.00 26.96 95 GLY A CA 1
ATOM 708 C C . GLY A 1 86 ? 24.291 8.992 55.639 1.00 26.61 95 GLY A C 1
ATOM 709 O O . GLY A 1 86 ? 25.435 8.734 55.246 1.00 27.70 95 GLY A O 1
ATOM 710 N N . ASN A 1 87 ? 23.382 9.514 54.848 1.00 24.56 96 ASN A N 1
ATOM 711 C CA . ASN A 1 87 ? 23.629 9.715 53.448 1.00 24.42 96 ASN A CA 1
ATOM 712 C C . ASN A 1 87 ? 23.638 11.213 53.190 1.00 23.24 96 ASN A C 1
ATOM 713 O O . ASN A 1 87 ? 22.874 11.680 52.378 1.00 23.24 96 ASN A O 1
ATOM 718 N N . TRP A 1 88 ? 24.492 11.974 53.889 1.00 22.88 97 TRP A N 1
ATOM 719 C CA . TRP A 1 88 ? 24.365 13.437 53.903 1.00 23.80 97 TRP A CA 1
ATOM 720 C C . TRP A 1 88 ? 24.751 14.110 52.580 1.00 23.27 97 TRP A C 1
ATOM 721 O O . TRP A 1 88 ? 24.230 15.170 52.259 1.00 23.97 97 TRP A O 1
ATOM 732 N N . ILE A 1 89 ? 25.622 13.492 51.798 1.00 23.26 98 ILE A N 1
ATOM 733 C CA . ILE A 1 89 ? 26.162 14.202 50.637 1.00 22.66 98 ILE A CA 1
ATOM 734 C C . ILE A 1 89 ? 25.050 14.671 49.666 1.00 21.64 98 ILE A C 1
ATOM 735 O O . ILE A 1 89 ? 25.005 15.831 49.339 1.00 21.15 98 ILE A O 1
ATOM 740 N N . PRO A 1 90 ? 24.171 13.771 49.209 1.00 22.24 99 PRO A N 1
ATOM 741 C CA . PRO A 1 90 ? 23.085 14.173 48.327 1.00 22.10 99 PRO A CA 1
ATOM 742 C C . PRO A 1 90 ? 21.856 14.667 49.067 1.00 22.51 99 PRO A C 1
ATOM 743 O O . PRO A 1 90 ? 20.854 14.947 48.409 1.00 24.38 99 PRO A O 1
ATOM 747 N N . SER A 1 91 ? 21.926 14.770 50.392 1.00 21.36 100 SER A N 1
ATOM 748 C CA . SER A 1 91 ? 20.766 15.064 51.196 1.00 21.67 100 SER A CA 1
ATOM 749 C C . SER A 1 91 ? 20.979 16.316 52.014 1.00 21.54 100 SER A C 1
ATOM 750 O O . SER A 1 91 ? 20.399 16.444 53.091 1.00 20.43 100 SER A O 1
ATOM 753 N N . SER A 1 92 ? 21.836 17.221 51.536 1.00 21.18 101 SER A N 1
ATOM 754 C CA . SER A 1 92 ? 22.116 18.436 52.269 1.00 21.15 101 SER A CA 1
ATOM 755 C C . SER A 1 92 ? 22.737 19.482 51.363 1.00 21.38 101 SER A C 1
ATOM 756 O O . SER A 1 92 ? 23.043 19.215 50.182 1.00 21.20 101 SER A O 1
ATOM 759 N N . ILE A 1 93 ? 22.900 20.675 51.930 1.00 20.47 102 ILE A N 1
ATOM 760 C CA . ILE A 1 93 ? 23.619 21.752 51.289 1.00 20.34 102 ILE A CA 1
ATOM 761 C C . ILE A 1 93 ? 24.878 22.103 52.140 1.00 19.57 102 ILE A C 1
ATOM 762 O O . ILE A 1 93 ? 24.792 22.396 53.343 1.00 19.98 102 ILE A O 1
ATOM 767 N N . GLU A 1 94 ? 26.031 22.016 51.501 1.00 19.34 103 GLU A N 1
ATOM 768 C CA . GLU A 1 94 ? 27.273 22.336 52.182 1.00 19.80 103 GLU A CA 1
ATOM 769 C C . GLU A 1 94 ? 27.855 23.689 51.778 1.00 19.38 103 GLU A C 1
ATOM 770 O O . GLU A 1 94 ? 27.927 24.021 50.588 1.00 19.23 103 GLU A O 1
ATOM 776 N N . ILE A 1 95 ? 28.262 24.445 52.810 1.00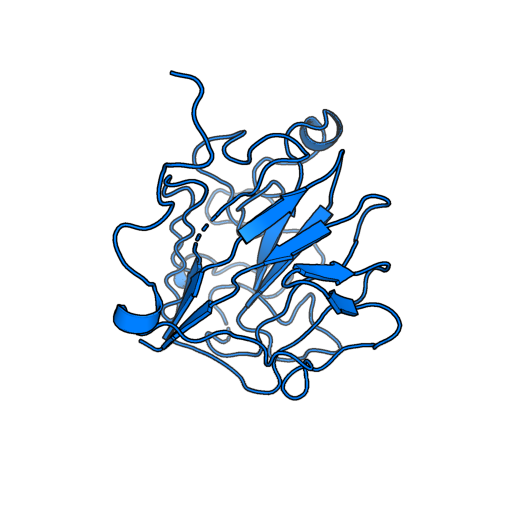 19.13 104 ILE A N 1
ATOM 777 C CA . ILE A 1 95 ? 29.025 25.671 52.696 1.00 18.07 104 ILE A CA 1
ATOM 778 C C . ILE A 1 95 ? 30.472 25.254 52.937 1.00 17.42 104 ILE A C 1
ATOM 779 O O . ILE A 1 95 ? 30.793 24.736 53.987 1.00 17.50 104 ILE A O 1
ATOM 784 N N . GLN A 1 96 ? 31.320 25.458 51.944 1.00 17.00 105 GLN A N 1
ATOM 785 C CA . GLN A 1 96 ? 32.736 25.048 52.014 1.00 17.66 105 GLN A CA 1
ATOM 786 C C . GLN A 1 96 ? 33.552 25.843 53.046 1.00 18.53 105 GLN A C 1
ATOM 787 O O . GLN A 1 96 ? 33.391 27.063 53.214 1.00 16.54 105 GLN A O 1
ATOM 793 N N . ILE A 1 97 ? 34.497 25.162 53.692 1.00 18.98 106 ILE A N 1
ATOM 794 C CA . ILE A 1 97 ? 35.525 25.862 54.462 1.00 19.99 106 ILE A CA 1
ATOM 795 C C . ILE A 1 97 ? 36.794 25.296 53.934 1.00 19.84 106 ILE A C 1
ATOM 796 O O . ILE A 1 97 ? 36.918 24.097 53.887 1.00 19.41 106 ILE A O 1
ATOM 801 N N . ALA A 1 98 ? 37.677 26.159 53.441 1.00 21.04 107 ALA A N 1
ATOM 802 C CA . ALA A 1 98 ? 38.973 25.716 52.897 1.00 22.70 107 ALA A CA 1
ATOM 803 C C . ALA A 1 98 ? 39.986 26.803 53.085 1.00 23.49 107 ALA A C 1
ATOM 804 O O . ALA A 1 98 ? 39.651 27.995 53.108 1.00 22.81 107 ALA A O 1
ATOM 806 N N . ASP A 1 99 ? 41.242 26.393 53.239 1.00 24.83 108 ASP A N 1
ATOM 807 C CA . ASP A 1 99 ? 42.348 27.320 53.201 1.00 25.51 108 ASP A CA 1
ATOM 808 C C . ASP A 1 99 ? 42.626 27.626 51.748 1.00 25.71 108 ASP A C 1
ATOM 809 O O . ASP A 1 99 ? 43.502 26.977 51.150 1.00 27.02 108 ASP A O 1
ATOM 814 N N . ASP A 1 100 ? 41.894 28.604 51.199 1.00 25.08 109 ASP A N 1
ATOM 815 C CA . ASP A 1 100 ? 42.065 29.064 49.818 1.00 25.56 109 ASP A CA 1
ATOM 816 C C . ASP A 1 100 ? 43.495 29.546 49.508 1.00 25.90 109 ASP A C 1
ATOM 817 O O . ASP A 1 100 ? 43.884 29.595 48.342 1.00 25.25 109 ASP A O 1
ATOM 822 N N . HIS A 1 101 ? 44.284 29.885 50.525 1.00 26.14 110 HIS A N 1
ATOM 823 C CA . HIS A 1 101 ? 45.657 30.363 50.286 1.00 28.87 110 HIS A CA 1
ATOM 824 C C . HIS A 1 101 ? 46.649 29.287 49.820 1.00 29.80 110 HIS A C 1
ATOM 825 O O . HIS A 1 101 ? 47.722 29.613 49.309 1.00 31.87 110 HIS A O 1
ATOM 832 N N . HIS A 1 102 ? 46.313 28.024 50.034 1.00 30.79 111 HIS A N 1
ATOM 833 C CA . HIS A 1 102 ? 47.165 26.927 49.577 1.00 31.81 111 HIS A CA 1
ATOM 834 C C . HIS A 1 102 ? 46.994 26.882 48.049 1.00 33.04 111 HIS A C 1
ATOM 835 O O . HIS A 1 102 ? 45.879 26.971 47.554 1.00 30.65 111 HIS A O 1
ATOM 842 N N . PRO A 1 103 ? 48.109 26.779 47.313 1.00 35.63 112 PRO A N 1
ATOM 843 C CA . PRO A 1 103 ? 48.101 26.921 45.854 1.00 37.64 112 PRO A CA 1
ATOM 844 C C . PRO A 1 103 ? 47.319 25.819 45.157 1.00 38.33 112 PRO A C 1
ATOM 845 O O . PRO A 1 103 ? 46.893 25.990 44.021 1.00 39.33 112 PRO A O 1
ATOM 849 N N . GLU A 1 104 ? 47.181 24.694 45.846 1.00 39.46 113 GLU A N 1
ATOM 850 C CA . GLU A 1 104 ? 46.372 23.579 45.440 1.00 40.31 113 GLU A CA 1
ATOM 851 C C . GLU A 1 104 ? 44.988 24.031 45.018 1.00 39.53 113 GLU A C 1
ATOM 852 O O . GLU A 1 104 ? 44.468 23.535 44.008 1.00 39.10 113 GLU A O 1
ATOM 858 N N . TRP A 1 105 ? 44.384 24.950 45.795 1.00 38.52 114 TRP A N 1
ATOM 859 C CA . TRP A 1 105 ? 43.016 25.431 45.512 1.00 36.70 114 TRP A CA 1
ATOM 860 C C . TRP A 1 105 ? 42.843 26.155 44.165 1.00 36.54 114 TRP A C 1
ATOM 861 O O . TRP A 1 105 ? 41.727 26.281 43.694 1.00 36.35 114 TRP A O 1
ATOM 872 N N . GLN A 1 106 ? 43.948 26.590 43.549 1.00 37.33 115 GLN A N 1
ATOM 873 C CA . GLN A 1 106 ? 43.962 27.151 42.185 1.00 37.44 115 GLN A CA 1
ATOM 874 C C . GLN A 1 106 ? 43.717 26.058 41.097 1.00 35.84 115 GLN A C 1
ATOM 875 O O . GLN A 1 106 ? 43.531 26.359 39.912 1.00 35.20 115 GLN A O 1
ATOM 881 N N . SER A 1 107 ? 43.734 24.793 41.513 1.00 34.18 116 SER A N 1
ATOM 882 C CA . SER A 1 107 ? 43.454 23.655 40.645 1.00 32.57 116 SER A CA 1
ATOM 883 C C . SER A 1 107 ? 41.957 23.315 40.597 1.00 29.52 116 SER A C 1
ATOM 884 O O . SER A 1 107 ? 41.558 22.420 39.820 1.00 28.69 116 SER A O 1
ATOM 887 N N . TYR A 1 108 ? 41.144 24.002 41.409 1.00 26.89 117 TYR A N 1
ATOM 888 C CA . TYR A 1 108 ? 39.692 23.731 41.516 1.00 25.28 117 TYR A CA 1
ATOM 889 C C . TYR A 1 108 ? 38.867 24.968 41.159 1.00 24.41 117 TYR A C 1
ATOM 890 O O . TYR A 1 108 ? 39.295 26.120 41.378 1.00 23.88 117 TYR A O 1
ATOM 899 N N . PRO A 1 109 ? 37.660 24.745 40.621 1.00 23.38 118 PRO A N 1
ATOM 900 C CA . PRO A 1 109 ? 36.788 25.894 40.321 1.00 23.23 118 PRO A CA 1
ATOM 901 C C . PRO A 1 109 ? 36.555 26.803 41.540 1.00 23.12 118 PRO A C 1
ATOM 902 O O . PRO A 1 109 ? 36.536 26.314 42.693 1.00 21.54 118 PRO A O 1
ATOM 906 N N . GLU A 1 110 ? 36.401 28.111 41.283 1.00 23.65 119 GLU A N 1
ATOM 907 C CA . GLU A 1 110 ? 36.034 29.094 42.308 1.00 24.17 119 GLU A CA 1
ATOM 908 C C . GLU A 1 110 ? 34.840 28.665 43.162 1.00 22.49 119 GLU A C 1
ATOM 909 O O . GLU A 1 110 ? 34.781 28.968 44.351 1.00 22.67 119 GLU A O 1
ATOM 915 N N . TYR A 1 111 ? 33.864 27.987 42.558 1.00 22.82 120 TYR A N 1
ATOM 916 C CA . TYR A 1 111 ? 32.633 27.634 43.300 1.00 21.33 120 TYR A CA 1
ATOM 917 C C . TYR A 1 111 ? 32.773 26.326 44.098 1.00 20.84 120 TYR A C 1
ATOM 918 O O . TYR A 1 111 ? 31.785 25.786 44.619 1.00 19.72 120 TYR A O 1
ATOM 927 N N . TRP A 1 112 ? 34.025 25.859 44.202 1.00 21.32 121 TRP A N 1
ATOM 928 C CA . TRP A 1 112 ? 34.455 24.819 45.164 1.00 21.39 121 TRP A CA 1
ATOM 929 C C . TRP A 1 112 ? 35.213 25.382 46.389 1.00 21.91 121 TRP A C 1
ATOM 930 O O . TRP A 1 112 ? 35.462 24.649 47.337 1.00 22.62 121 TRP A O 1
ATOM 941 N N . ARG A 1 113 ? 35.560 26.674 46.381 1.00 21.23 122 ARG A N 1
ATOM 942 C CA . ARG A 1 113 ? 36.441 27.257 47.395 1.00 20.74 122 ARG A CA 1
ATOM 943 C C . ARG A 1 113 ? 35.694 27.814 48.618 1.00 20.42 122 ARG A C 1
ATOM 944 O O . ARG A 1 113 ? 34.443 27.807 48.677 1.00 18.51 122 ARG A O 1
ATOM 952 N N . CYS A 1 114 ? 36.458 28.265 49.612 1.00 20.92 123 CYS A N 1
ATOM 953 C CA . CYS A 1 114 ? 35.887 28.743 50.907 1.00 20.67 123 CYS A CA 1
ATOM 954 C C . CYS A 1 114 ? 34.680 29.664 50.812 1.00 20.53 123 CYS A C 1
ATOM 955 O O . CYS A 1 114 ? 34.704 30.656 50.075 1.00 20.04 123 CYS A O 1
ATOM 958 N N . GLY A 1 115 ? 33.613 29.352 51.568 1.00 19.01 124 GLY A N 1
ATOM 959 C CA . GLY A 1 115 ? 32.427 30.206 51.566 1.00 19.04 124 GLY A CA 1
ATOM 960 C C . GLY A 1 115 ? 31.424 29.888 50.477 1.00 18.20 124 GLY A C 1
ATOM 961 O O . GLY A 1 115 ? 30.288 30.407 50.482 1.00 17.31 124 GLY A O 1
ATOM 962 N N . SER A 1 116 ? 31.812 29.016 49.543 1.00 18.14 125 SER A N 1
ATOM 963 C CA A SER A 1 116 ? 30.915 28.663 48.451 0.50 17.60 125 SER A CA 1
ATOM 964 C CA B SER A 1 116 ? 30.926 28.644 48.445 0.50 17.55 125 SER A CA 1
ATOM 965 C C . SER A 1 116 ? 29.772 27.815 48.989 1.00 17.12 125 SER A C 1
ATOM 966 O O . SER A 1 116 ? 29.920 27.100 49.996 1.00 17.24 125 SER A O 1
ATOM 971 N N . ILE A 1 117 ? 28.626 27.896 48.315 1.00 17.20 126 ILE A N 1
ATOM 972 C CA . ILE A 1 117 ? 27.607 26.864 48.403 1.00 16.49 126 ILE A CA 1
ATOM 973 C C . ILE A 1 117 ? 28.234 25.850 47.463 1.00 17.70 126 ILE A C 1
ATOM 974 O O . ILE A 1 117 ? 28.223 26.008 46.232 1.00 17.99 126 ILE A O 1
ATOM 979 N N . TYR A 1 118 ? 28.910 24.885 48.060 1.00 17.60 127 TYR A N 1
ATOM 980 C CA . TYR A 1 118 ? 29.868 24.012 47.370 1.00 18.96 127 TYR A CA 1
ATOM 981 C C . TYR A 1 118 ? 29.280 23.428 46.066 1.00 18.02 127 TYR A C 1
ATOM 982 O O . TYR A 1 118 ? 28.221 22.833 46.087 1.00 17.48 127 TYR A O 1
ATOM 991 N N . GLY A 1 119 ? 29.994 23.623 44.952 1.00 19.02 128 GLY A N 1
ATOM 992 C CA . GLY A 1 119 ? 29.625 23.025 43.651 1.00 18.27 128 GLY A CA 1
ATOM 993 C C . GLY A 1 119 ? 28.495 23.743 42.920 1.00 18.31 128 GLY A C 1
ATOM 994 O O . GLY A 1 119 ? 28.182 23.378 41.766 1.00 18.46 128 GLY A O 1
ATOM 995 N N . HIS A 1 120 ? 27.930 24.789 43.548 1.00 17.33 129 HIS A N 1
ATOM 996 C CA . HIS A 1 120 ? 26.786 25.526 43.028 1.00 17.35 129 HIS A CA 1
ATOM 997 C C . HIS A 1 120 ? 26.983 27.040 42.849 1.00 16.88 129 HIS A C 1
ATOM 998 O O . HIS A 1 120 ? 26.525 27.612 41.849 1.00 16.84 129 HIS A O 1
ATOM 1005 N N . LYS A 1 121 ? 27.570 27.700 43.836 1.00 17.55 130 LYS A N 1
ATOM 1006 C CA . LYS A 1 121 ? 27.827 29.145 43.741 1.00 18.75 130 LYS A CA 1
ATOM 1007 C C . LYS A 1 121 ? 29.001 29.551 44.617 1.00 18.32 130 LYS A C 1
ATOM 1008 O O . LYS A 1 121 ? 29.010 29.276 45.838 1.00 17.77 130 LYS A O 1
ATOM 1014 N N . GLY A 1 122 ? 29.993 30.190 43.981 1.00 18.88 131 GLY A N 1
ATOM 1015 C CA . GLY A 1 122 ? 31.199 30.652 44.665 1.00 18.88 131 GLY A CA 1
ATOM 1016 C C . GLY A 1 122 ? 31.125 32.062 45.261 1.00 19.65 131 GLY A C 1
ATOM 1017 O O . GLY A 1 122 ? 30.153 32.784 45.077 1.00 18.57 131 GLY A O 1
ATOM 1018 N N . ALA A 1 123 ? 32.194 32.460 45.958 1.00 20.66 132 ALA A N 1
ATOM 1019 C CA . ALA A 1 123 ? 32.285 33.793 46.546 1.00 21.67 132 ALA A CA 1
ATOM 1020 C C . ALA A 1 123 ? 32.378 34.914 45.489 1.00 22.53 132 ALA A C 1
ATOM 1021 O O . ALA A 1 123 ? 32.907 34.730 44.367 1.00 22.24 132 ALA A O 1
ATOM 1023 N N . ASN A 1 124 ? 31.859 36.085 45.836 1.00 23.63 133 ASN A N 1
ATOM 1024 C CA . ASN A 1 124 ? 31.950 37.196 44.899 1.00 24.66 133 ASN A CA 1
ATOM 1025 C C . ASN A 1 124 ? 33.330 37.869 44.900 1.00 26.26 133 ASN A C 1
ATOM 1026 O O . ASN A 1 124 ? 33.600 38.755 44.070 1.00 28.60 133 ASN A O 1
ATOM 1031 N N . GLU A 1 125 ? 34.221 37.377 45.759 1.00 26.34 134 GLU A N 1
ATOM 1032 C CA . GLU A 1 125 ? 35.528 37.951 45.972 1.00 27.78 134 GLU A CA 1
ATOM 1033 C C . GLU A 1 125 ? 36.394 36.820 46.521 1.00 27.20 134 GLU A C 1
ATOM 1034 O O . GLU A 1 125 ? 35.978 36.148 47.471 1.00 27.17 134 GLU A O 1
ATOM 1040 N N . GLN A 1 126 ? 37.552 36.590 45.898 1.00 26.71 135 GLN A N 1
ATOM 1041 C CA . GLN A 1 126 ? 38.419 35.488 46.283 1.00 26.37 135 GLN A CA 1
ATOM 1042 C C . GLN A 1 126 ? 39.305 35.878 47.460 1.00 26.63 135 GLN A C 1
ATOM 1043 O O . GLN A 1 126 ? 39.583 37.069 47.693 1.00 26.29 135 GLN A O 1
ATOM 1049 N N . LEU A 1 127 ? 39.774 34.853 48.177 1.00 26.11 136 LEU A N 1
ATOM 1050 C CA . LEU A 1 127 ? 40.775 35.020 49.271 1.00 25.80 136 LEU A CA 1
ATOM 1051 C C . LEU A 1 127 ? 40.261 35.948 50.389 1.00 24.89 136 LEU A C 1
ATOM 1052 O O . LEU A 1 127 ? 41.008 36.682 51.050 1.00 23.13 136 LEU A O 1
ATOM 1057 N N . VAL A 1 128 ? 38.960 35.832 50.640 1.00 24.04 137 VAL A N 1
ATOM 1058 C CA . VAL A 1 128 ? 38.320 36.486 51.798 1.00 23.97 137 VAL A CA 1
ATOM 1059 C C . VAL A 1 128 ? 38.620 35.768 53.113 1.00 24.38 137 VAL A C 1
ATOM 1060 O O . VAL A 1 128 ? 38.689 36.423 54.173 1.00 25.55 137 VAL A O 1
ATOM 1064 N N . VAL A 1 129 ? 38.802 34.434 53.069 1.00 23.92 138 VAL A N 1
ATOM 1065 C CA . VAL A 1 129 ? 39.336 33.702 54.241 1.00 23.78 138 VAL A CA 1
ATOM 1066 C C . VAL A 1 129 ? 40.739 34.235 54.585 1.00 24.77 138 VAL A C 1
ATOM 1067 O O . VAL A 1 129 ? 41.535 34.522 53.712 1.00 25.61 138 VAL A O 1
ATOM 1071 N N . LYS A 1 130 ? 41.035 34.323 55.870 1.00 25.43 139 LYS A N 1
ATOM 1072 C CA . LYS A 1 130 ? 42.348 34.718 56.337 1.00 27.27 139 LYS A CA 1
ATOM 1073 C C . LYS A 1 130 ? 43.318 33.556 56.175 1.00 28.39 139 LYS A C 1
ATOM 1074 O O . LYS A 1 130 ? 42.957 32.418 55.854 1.00 26.88 139 LYS A O 1
ATOM 1080 N N . LYS A 1 131 ? 44.570 33.859 56.437 1.00 29.87 140 LYS A N 1
ATOM 1081 C CA . LYS A 1 131 ? 45.583 32.832 56.426 1.00 31.73 140 LYS A CA 1
ATOM 1082 C C . LYS A 1 131 ? 45.412 31.800 57.558 1.00 30.92 140 LYS A C 1
ATOM 1083 O O . LYS A 1 131 ? 44.738 32.046 58.556 1.00 30.09 140 LYS A O 1
ATOM 1089 N N . PRO A 1 132 ? 46.024 30.625 57.383 1.00 31.85 141 PRO A N 1
ATOM 1090 C CA . PRO A 1 132 ? 46.155 29.672 58.475 1.00 32.16 141 PRO A CA 1
ATOM 1091 C C . PRO A 1 132 ? 46.609 30.317 59.775 1.00 32.28 141 PRO A C 1
ATOM 1092 O O . PRO A 1 132 ? 47.511 31.169 59.777 1.00 31.77 141 PRO A O 1
ATOM 1096 N N . GLY A 1 133 ? 45.944 29.919 60.861 1.00 31.31 142 GLY A N 1
ATOM 1097 C CA . GLY A 1 133 ? 46.325 30.337 62.173 1.00 31.89 142 GLY A CA 1
ATOM 1098 C C . GLY A 1 133 ? 45.468 31.469 62.698 1.00 31.43 142 GLY A C 1
ATOM 1099 O O . GLY A 1 133 ? 45.584 31.832 63.849 1.00 31.50 142 GLY A O 1
ATOM 1100 N N . GLU A 1 134 ? 44.608 32.017 61.851 1.00 30.84 143 GLU A N 1
ATOM 1101 C CA . GLU A 1 134 ? 43.807 33.162 62.216 1.00 30.46 143 GLU A CA 1
ATOM 1102 C C . GLU A 1 134 ? 42.350 32.756 62.335 1.00 27.88 143 GLU A C 1
ATOM 1103 O O . GLU A 1 134 ? 41.854 31.939 61.561 1.00 28.66 143 GLU A O 1
ATOM 1109 N N . TRP A 1 135 ? 41.640 33.335 63.296 1.00 26.14 144 TRP A N 1
ATOM 1110 C CA . TRP A 1 135 ? 40.204 33.057 63.425 1.00 24.15 144 TRP A CA 1
ATOM 1111 C C . TRP A 1 135 ? 39.395 33.777 62.353 1.00 23.45 144 TRP A C 1
ATOM 1112 O O . TRP A 1 135 ? 39.590 34.971 62.137 1.00 23.78 144 TRP A O 1
ATOM 1123 N N . ASN A 1 136 ? 38.494 33.047 61.683 1.00 22.31 145 ASN A N 1
ATOM 1124 C CA . ASN A 1 136 ? 37.581 33.604 60.699 1.00 22.90 145 ASN A CA 1
ATOM 1125 C C . ASN A 1 136 ? 36.207 33.683 61.323 1.00 21.78 145 ASN A C 1
ATOM 1126 O O . ASN A 1 136 ? 35.901 32.927 62.255 1.00 22.75 145 ASN A O 1
ATOM 1131 N N . ARG A 1 137 ? 35.369 34.601 60.850 1.00 21.70 146 ARG A N 1
ATOM 1132 C CA . ARG A 1 137 ? 33.989 34.634 61.304 1.00 21.06 146 ARG A CA 1
ATOM 1133 C C . ARG A 1 137 ? 33.092 34.399 60.094 1.00 20.10 146 ARG A C 1
ATOM 1134 O O . ARG A 1 137 ? 33.169 35.142 59.131 1.00 19.87 146 ARG A O 1
ATOM 1150 N N . ILE A 1 139 ? 28.987 33.800 58.860 1.00 18.24 148 ILE A N 1
ATOM 1151 C CA . ILE A 1 139 ? 27.591 33.925 59.280 1.00 18.39 148 ILE A CA 1
ATOM 1152 C C . ILE A 1 139 ? 26.741 33.443 58.103 1.00 18.19 148 ILE A C 1
ATOM 1153 O O . ILE A 1 139 ? 26.846 33.968 56.986 1.00 19.55 148 ILE A O 1
ATOM 1158 N N . ILE A 1 140 ? 25.987 32.389 58.344 1.00 18.65 149 ILE A N 1
ATOM 1159 C CA . ILE A 1 140 ? 25.123 31.766 57.318 1.00 18.07 149 ILE A CA 1
ATOM 1160 C C . ILE A 1 140 ? 23.683 32.120 57.671 1.00 17.87 149 ILE A C 1
ATOM 1161 O O . ILE A 1 140 ? 23.201 31.740 58.730 1.00 18.47 149 ILE A O 1
ATOM 1166 N N . THR A 1 141 ? 23.017 32.843 56.782 1.00 18.30 150 THR A N 1
ATOM 1167 C CA . THR A 1 141 ? 21.582 33.139 56.950 1.00 18.60 150 THR A CA 1
ATOM 1168 C C . THR A 1 141 ? 20.882 32.193 56.009 1.00 18.96 150 THR A C 1
ATOM 1169 O O . THR A 1 141 ? 21.158 32.207 54.805 1.00 18.02 150 THR A O 1
ATOM 1173 N N . ALA A 1 142 ? 20.001 31.374 56.587 1.00 19.13 151 ALA A N 1
ATOM 1174 C CA . ALA A 1 142 ? 19.273 30.299 55.884 1.00 19.04 151 ALA A CA 1
ATOM 1175 C C . ALA A 1 142 ? 17.791 30.526 56.060 1.00 19.31 151 ALA A C 1
ATOM 1176 O O . ALA A 1 142 ? 17.158 30.061 57.032 1.00 18.87 151 ALA A O 1
ATOM 1178 N N . LYS A 1 143 ? 17.207 31.248 55.123 1.00 19.64 152 LYS A N 1
ATOM 1179 C CA A LYS A 1 143 ? 15.806 31.647 55.272 0.50 20.72 152 LYS A CA 1
ATOM 1180 C CA B LYS A 1 143 ? 15.798 31.644 55.271 0.50 21.12 152 LYS A CA 1
ATOM 1181 C C . LYS A 1 143 ? 15.032 31.035 54.121 1.00 20.95 152 LYS A C 1
ATOM 1182 O O . LYS A 1 143 ? 14.973 31.591 53.031 1.00 21.85 152 LYS A O 1
ATOM 1193 N N . GLY A 1 144 ? 14.468 29.862 54.365 1.00 21.93 153 GLY A N 1
ATOM 1194 C CA . GLY A 1 144 ? 13.945 29.022 53.298 1.00 20.68 153 GLY A CA 1
ATOM 1195 C C . GLY A 1 144 ? 14.937 28.875 52.139 1.00 19.65 153 GLY A C 1
ATOM 1196 O O . GLY A 1 144 ? 16.072 28.427 52.303 1.00 18.33 153 GLY A O 1
ATOM 1197 N N . GLN A 1 145 ? 14.487 29.226 50.938 1.00 19.42 154 GLN A N 1
ATOM 1198 C CA . GLN A 1 145 ? 15.345 29.096 49.760 1.00 19.39 154 GLN A CA 1
ATOM 1199 C C . GLN A 1 145 ? 16.395 30.211 49.576 1.00 19.52 154 GLN A C 1
ATOM 1200 O O . GLN A 1 145 ? 17.299 30.085 48.731 1.00 19.89 154 GLN A O 1
ATOM 1206 N N . GLN A 1 146 ? 16.357 31.226 50.433 1.00 19.51 155 GLN A N 1
ATOM 1207 C CA . GLN A 1 146 ? 17.308 32.339 50.361 1.00 20.15 155 GLN A CA 1
ATOM 1208 C C . GLN A 1 146 ? 18.492 32.103 51.296 1.00 19.43 155 GLN A C 1
ATOM 1209 O O . GLN A 1 146 ? 18.324 32.040 52.509 1.00 18.75 155 GLN A O 1
ATOM 1215 N N . ILE A 1 147 ? 19.678 31.925 50.711 1.00 18.98 156 ILE A N 1
ATOM 1216 C CA . ILE A 1 147 ? 20.896 31.611 51.451 1.00 19.91 156 ILE A CA 1
ATOM 1217 C C . ILE A 1 147 ? 21.848 32.796 51.314 1.00 19.73 156 ILE A C 1
ATOM 1218 O O . ILE A 1 147 ? 22.111 33.217 50.211 1.00 20.88 156 ILE A O 1
ATOM 1223 N N . ASP A 1 148 ? 22.326 33.317 52.438 1.00 20.09 157 ASP A N 1
ATOM 1224 C CA . ASP A 1 148 ? 23.302 34.399 52.454 1.00 20.13 157 ASP A CA 1
ATOM 1225 C C . ASP A 1 148 ? 24.464 34.054 53.353 1.00 19.85 157 ASP A C 1
ATOM 1226 O O . ASP A 1 148 ? 24.268 33.586 54.456 1.00 19.61 157 ASP A O 1
ATOM 1231 N N . ILE A 1 149 ? 25.671 34.248 52.825 1.00 19.09 158 ILE A N 1
ATOM 1232 C CA A ILE A 1 149 ? 26.893 33.928 53.546 0.50 19.53 158 ILE A CA 1
ATOM 1233 C CA B ILE A 1 149 ? 26.906 33.911 53.521 0.50 19.17 158 ILE A CA 1
ATOM 1234 C C . ILE A 1 149 ? 27.757 35.178 53.697 1.00 19.51 158 ILE A C 1
ATOM 1235 O O . ILE A 1 149 ? 28.075 35.862 52.717 1.00 19.73 158 ILE A O 1
ATOM 1244 N N . GLU A 1 150 ? 28.140 35.448 54.939 1.00 19.57 159 GLU A N 1
ATOM 1245 C CA . GLU A 1 150 ? 29.013 36.528 55.315 1.00 20.17 159 GLU A CA 1
ATOM 1246 C C . GLU A 1 150 ? 30.299 35.887 55.805 1.00 19.12 159 GLU A C 1
ATOM 1247 O O . GLU A 1 150 ? 30.254 34.913 56.556 1.00 19.11 159 GLU A O 1
ATOM 1253 N N . LEU A 1 151 ? 31.436 36.400 55.349 1.00 19.80 160 LEU A N 1
ATOM 1254 C CA . LEU A 1 151 ? 32.745 35.904 55.762 1.00 19.20 160 LEU A CA 1
ATOM 1255 C C . LEU A 1 151 ? 33.682 37.073 55.986 1.00 20.51 160 LEU A C 1
ATOM 1256 O O . LEU A 1 151 ? 33.935 37.892 55.064 1.00 20.59 160 LEU A O 1
ATOM 1261 N N . ASN A 1 152 ? 34.197 37.123 57.212 1.00 20.31 161 ASN A N 1
ATOM 1262 C CA . ASN A 1 152 ? 35.074 38.213 57.701 1.00 21.91 161 ASN A CA 1
ATOM 1263 C C . ASN A 1 152 ? 34.558 39.592 57.302 1.00 22.52 161 ASN A C 1
ATOM 1264 O O . ASN A 1 152 ? 35.288 40.443 56.752 1.00 22.96 161 ASN A O 1
ATOM 1269 N N . GLY A 1 153 ? 33.275 39.772 57.567 1.00 22.96 162 GLY A N 1
ATOM 1270 C CA . GLY A 1 153 ? 32.578 41.051 57.345 1.00 23.67 162 GLY A CA 1
ATOM 1271 C C . GLY A 1 153 ? 32.181 41.367 55.917 1.00 23.43 162 GLY A C 1
ATOM 1272 O O . GLY A 1 153 ? 31.744 42.481 55.638 1.00 23.91 162 GLY A O 1
ATOM 1273 N N . LYS A 1 154 ? 32.371 40.416 54.996 1.00 22.47 163 LYS A N 1
ATOM 1274 C CA . LYS A 1 154 ? 32.037 40.623 53.609 1.00 22.21 163 LYS A CA 1
ATOM 1275 C C . LYS A 1 154 ? 30.903 39.698 53.216 1.00 21.75 163 LYS A C 1
ATOM 1276 O O . LYS A 1 154 ? 30.939 38.514 53.503 1.00 20.56 163 LYS A O 1
ATOM 1282 N N . HIS A 1 155 ? 29.880 40.260 52.575 1.00 22.65 164 HIS A N 1
ATOM 1283 C CA . HIS A 1 155 ? 28.745 39.485 52.048 1.00 23.60 164 HIS A CA 1
ATOM 1284 C C . HIS A 1 155 ? 29.127 38.796 50.722 1.00 23.33 164 HIS A C 1
ATOM 1285 O O . HIS A 1 155 ? 28.953 39.371 49.638 1.00 24.34 164 HIS A O 1
ATOM 1292 N N . ILE A 1 156 ? 29.685 37.583 50.816 1.00 21.91 165 ILE A N 1
ATOM 1293 C CA . ILE A 1 156 ? 30.285 36.940 49.649 1.00 20.84 165 ILE A CA 1
ATOM 1294 C C . ILE A 1 156 ? 29.293 36.134 48.782 1.00 19.79 165 ILE A C 1
ATOM 1295 O O . ILE A 1 156 ? 29.538 35.912 47.592 1.00 19.13 165 ILE A O 1
ATOM 1300 N N . VAL A 1 157 ? 28.197 35.673 49.368 1.00 18.87 166 VAL A N 1
ATOM 1301 C CA . VAL A 1 157 ? 27.261 34.834 48.622 1.00 19.19 166 VAL A CA 1
ATOM 1302 C C . VAL A 1 157 ? 25.853 35.213 48.975 1.00 20.12 166 VAL A C 1
ATOM 1303 O O . VAL A 1 157 ? 25.518 35.408 50.140 1.00 20.26 166 VAL A O 1
ATOM 1307 N N . SER A 1 158 ? 25.036 35.341 47.941 1.00 21.04 167 SER A N 1
ATOM 1308 C CA . SER A 1 158 ? 23.591 35.498 48.083 1.00 21.69 167 SER A CA 1
ATOM 1309 C C . SER A 1 158 ? 23.035 34.608 46.985 1.00 22.14 167 SER A C 1
ATOM 1310 O O . SER A 1 158 ? 23.406 34.751 45.811 1.00 23.23 167 SER A O 1
ATOM 1313 N N . ALA A 1 159 ? 22.197 33.658 47.364 1.00 21.24 168 ALA A N 1
ATOM 1314 C CA . ALA A 1 159 ? 21.666 32.705 46.419 1.00 21.38 168 ALA A CA 1
ATOM 1315 C C . ALA A 1 159 ? 20.213 32.370 46.743 1.00 20.91 168 ALA A C 1
ATOM 1316 O O . ALA A 1 159 ? 19.828 32.220 47.917 1.00 21.41 168 ALA A O 1
ATOM 1318 N N . ASN A 1 160 ? 19.384 32.327 45.700 1.00 20.09 169 ASN A N 1
ATOM 1319 C CA . ASN A 1 160 ? 18.007 31.855 45.822 1.00 20.38 169 ASN A CA 1
ATOM 1320 C C . ASN A 1 160 ? 17.931 30.452 45.191 1.00 19.30 169 ASN A C 1
ATOM 1321 O O . ASN A 1 160 ? 18.084 30.309 43.959 1.00 18.26 169 ASN A O 1
ATOM 1326 N N . LEU A 1 161 ? 17.736 29.441 46.047 1.00 18.39 170 LEU A N 1
ATOM 1327 C CA . LEU A 1 161 ? 17.850 28.039 45.650 1.00 18.37 170 LEU A CA 1
ATOM 1328 C C . LEU A 1 161 ? 16.815 27.680 44.595 1.00 17.16 170 LEU A C 1
ATOM 1329 O O . LEU A 1 161 ? 17.014 26.739 43.845 1.00 17.00 170 LEU A O 1
ATOM 1334 N N . ALA A 1 162 ? 15.757 28.481 44.499 1.00 17.73 171 ALA A N 1
ATOM 1335 C CA . ALA A 1 162 ? 14.748 28.299 43.468 1.00 18.42 171 ALA A CA 1
ATOM 1336 C C . ALA A 1 162 ? 15.303 28.379 42.042 1.00 19.03 171 ALA A C 1
ATOM 1337 O O . ALA A 1 162 ? 14.705 27.829 41.146 1.00 18.73 171 ALA A O 1
ATOM 1339 N N . ASP A 1 163 ? 16.426 29.079 41.849 1.00 19.27 172 ASP A N 1
ATOM 1340 C CA . ASP A 1 163 ? 17.078 29.213 40.543 1.00 20.20 172 ASP A CA 1
ATOM 1341 C C . ASP A 1 163 ? 17.732 27.891 40.066 1.00 19.69 172 ASP A C 1
ATOM 1342 O O . ASP A 1 163 ? 17.965 27.709 38.874 1.00 18.94 172 ASP A O 1
ATOM 1347 N N . TRP A 1 164 ? 18.046 26.992 41.004 1.00 19.71 173 TRP A N 1
ATOM 1348 C CA . TRP A 1 164 ? 18.696 25.725 40.706 1.00 19.16 173 TRP A CA 1
ATOM 1349 C C . TRP A 1 164 ? 17.689 24.654 40.282 1.00 19.26 173 TRP A C 1
ATOM 1350 O O . TRP A 1 164 ? 17.468 23.671 40.987 1.00 18.96 173 TRP A O 1
ATOM 1361 N N . THR A 1 165 ? 17.084 24.837 39.109 1.00 19.63 174 THR A N 1
ATOM 1362 C CA . THR A 1 165 ? 16.098 23.877 38.611 1.00 19.98 174 THR A CA 1
ATOM 1363 C C . THR A 1 165 ? 16.731 22.600 38.015 1.00 19.85 174 THR A C 1
ATOM 1364 O O . THR A 1 165 ? 16.049 21.570 37.866 1.00 21.03 174 THR A O 1
ATOM 1368 N N . SER A 1 166 ? 18.022 22.671 37.700 1.00 18.09 175 SER A N 1
ATOM 1369 C CA . SER A 1 166 ? 18.827 21.477 37.279 1.00 17.80 175 SER A CA 1
ATOM 1370 C C . SER A 1 166 ? 19.675 20.903 38.416 1.00 17.77 175 SER A C 1
ATOM 1371 O O . SER A 1 166 ? 20.295 21.677 39.156 1.00 18.49 175 SER A O 1
ATOM 1374 N N . GLY A 1 167 ? 19.713 19.559 38.535 1.00 16.95 176 GLY A N 1
ATOM 1375 C CA . GLY A 1 167 ? 20.659 18.853 39.418 1.00 17.60 176 GLY A CA 1
ATOM 1376 C C . GLY A 1 167 ? 22.090 18.728 38.907 1.00 17.70 176 GLY A C 1
ATOM 1377 O O . GLY A 1 167 ? 23.021 18.349 39.673 1.00 18.56 176 GLY A O 1
ATOM 1378 N N . THR A 1 168 ? 22.283 19.056 37.636 1.00 18.54 177 THR A N 1
ATOM 1379 C CA . THR A 1 168 ? 23.585 18.894 36.952 1.00 19.23 177 THR A CA 1
ATOM 1380 C C . THR A 1 168 ? 24.271 20.157 36.434 1.00 19.63 177 THR A C 1
ATOM 1381 O O . THR A 1 168 ? 25.493 20.145 36.170 1.00 18.12 177 THR A O 1
ATOM 1385 N N . THR A 1 169 ? 23.486 21.217 36.224 1.00 19.42 178 THR A N 1
ATOM 1386 C CA . THR A 1 169 ? 23.947 22.446 35.577 1.00 19.18 178 THR A CA 1
ATOM 1387 C C . THR A 1 169 ? 23.540 23.659 36.433 1.00 18.71 178 THR A C 1
ATOM 1388 O O . THR A 1 169 ? 22.359 23.803 36.785 1.00 18.47 178 THR A O 1
ATOM 1392 N N . ASN A 1 170 ? 24.532 24.476 36.817 1.00 18.82 179 ASN A N 1
ATOM 1393 C CA . ASN A 1 170 ? 24.278 25.747 37.494 1.00 18.91 179 ASN A CA 1
ATOM 1394 C C . ASN A 1 170 ? 23.580 26.728 36.546 1.00 18.88 179 ASN A C 1
ATOM 1395 O O . ASN A 1 170 ? 23.697 26.588 35.311 1.00 19.32 179 ASN A O 1
ATOM 1400 N N . PRO A 1 171 ? 22.821 27.714 37.086 1.00 18.43 180 PRO A N 1
ATOM 1401 C CA . PRO A 1 171 ? 22.143 28.689 36.181 1.00 18.81 180 PRO A CA 1
ATOM 1402 C C . PRO A 1 171 ? 23.082 29.307 35.138 1.00 19.99 180 PRO A C 1
ATOM 1403 O O . PRO A 1 171 ? 22.648 29.588 34.022 1.00 19.36 180 PRO A O 1
ATOM 1407 N N . ASP A 1 172 ? 24.361 29.466 35.495 1.00 19.04 181 ASP A N 1
ATOM 1408 C CA . ASP A 1 172 ? 25.397 30.021 34.595 1.00 20.35 181 ASP A CA 1
ATOM 1409 C C . ASP A 1 172 ? 26.043 29.047 33.603 1.00 20.23 181 ASP A C 1
ATOM 1410 O O . ASP A 1 172 ? 26.954 29.419 32.851 1.00 20.84 181 ASP A O 1
ATOM 1415 N N . GLY A 1 173 ? 25.553 27.817 33.588 1.00 20.45 182 GLY A N 1
ATOM 1416 C CA . GLY A 1 173 ? 25.971 26.799 32.626 1.00 20.30 182 GLY A CA 1
ATOM 1417 C C . GLY A 1 173 ? 27.117 25.889 33.065 1.00 19.80 182 GLY A C 1
ATOM 1418 O O . GLY A 1 173 ? 27.411 24.908 32.387 1.00 19.72 182 GLY A O 1
ATOM 1419 N N . THR A 1 174 ? 27.739 26.226 34.186 1.00 17.79 183 THR A N 1
ATOM 1420 C CA . THR A 1 174 ? 28.801 25.455 34.756 1.00 18.95 183 THR A CA 1
ATOM 1421 C C . THR A 1 174 ? 28.304 24.149 35.419 1.00 18.54 183 THR A C 1
ATOM 1422 O O . THR A 1 174 ? 27.159 24.013 35.798 1.00 16.21 183 THR A O 1
ATOM 1426 N N . GLU A 1 175 ? 29.219 23.194 35.529 1.00 19.09 184 GLU A N 1
ATOM 1427 C CA . GLU A 1 175 ? 28.926 21.846 36.042 1.00 19.07 184 GLU A CA 1
ATOM 1428 C C . GLU A 1 175 ? 28.705 21.814 37.531 1.00 18.78 184 GLU A C 1
ATOM 1429 O O . GLU A 1 175 ? 29.403 22.468 38.291 1.00 18.64 184 GLU A O 1
ATOM 1435 N N . ILE A 1 176 ? 27.746 21.002 37.925 1.00 18.20 185 ILE A N 1
ATOM 1436 C CA . ILE A 1 176 ? 27.524 20.670 39.317 1.00 17.95 185 ILE A CA 1
ATOM 1437 C C . ILE A 1 176 ? 28.232 19.317 39.522 1.00 18.20 185 ILE A C 1
ATOM 1438 O O . ILE A 1 176 ? 28.201 18.481 38.644 1.00 19.28 185 ILE A O 1
ATOM 1443 N N . PRO A 1 177 ? 28.941 19.137 40.653 1.00 17.81 186 PRO A N 1
ATOM 1444 C CA . PRO A 1 177 ? 29.563 17.834 40.879 1.00 18.14 186 PRO A CA 1
ATOM 1445 C C . PRO A 1 177 ? 28.573 16.687 40.760 1.00 18.02 186 PRO A C 1
ATOM 1446 O O . PRO A 1 177 ? 27.415 16.812 41.210 1.00 17.72 186 PRO A O 1
ATOM 1450 N N . GLU A 1 178 ? 29.035 15.612 40.117 1.00 19.46 187 GLU A N 1
ATOM 1451 C CA . GLU A 1 178 ? 28.202 14.438 39.785 1.00 19.87 187 GLU A CA 1
ATOM 1452 C C . GLU A 1 178 ? 27.518 13.844 41.007 1.00 20.73 187 GLU A C 1
ATOM 1453 O O . GLU A 1 178 ? 26.399 13.308 40.918 1.00 19.60 187 GLU A O 1
ATOM 1455 N N . TRP A 1 179 ? 28.210 13.944 42.142 1.00 20.97 188 TRP A N 1
ATOM 1456 C CA . TRP A 1 179 ? 27.774 13.378 43.411 1.00 21.09 188 TRP A CA 1
ATOM 1457 C C . TRP A 1 179 ? 26.788 14.286 44.199 1.00 20.01 188 TRP A C 1
ATOM 1458 O O . TRP A 1 179 ? 26.397 13.940 45.318 1.00 18.41 188 TRP A O 1
ATOM 1469 N N . LEU A 1 180 ? 26.399 15.435 43.609 1.00 19.78 189 LEU A N 1
ATOM 1470 C CA . LEU A 1 180 ? 25.387 16.334 44.164 1.00 20.10 189 LEU A CA 1
ATOM 1471 C C . LEU A 1 180 ? 24.226 16.466 43.150 1.00 20.73 189 LEU A C 1
ATOM 1472 O O . LEU A 1 180 ? 24.069 17.519 42.517 1.00 19.27 189 LEU A O 1
ATOM 1477 N N . PRO A 1 181 ? 23.435 15.384 42.981 1.00 21.28 190 PRO A N 1
ATOM 1478 C CA . PRO A 1 181 ? 22.539 15.302 41.813 1.00 21.51 190 PRO A CA 1
ATOM 1479 C C . PRO A 1 181 ? 21.164 15.956 41.981 1.00 21.62 190 PRO A C 1
ATOM 1480 O O . PRO A 1 181 ? 20.446 16.083 40.998 1.00 22.49 190 PRO A O 1
ATOM 1484 N N . ILE A 1 182 ? 20.776 16.334 43.200 1.00 21.04 191 ILE A N 1
ATOM 1485 C CA . ILE A 1 182 ? 19.415 16.779 43.411 1.00 21.56 191 ILE A CA 1
ATOM 1486 C C . ILE A 1 182 ? 19.316 18.252 43.084 1.00 20.90 191 ILE A C 1
ATOM 1487 O O . ILE A 1 182 ? 20.096 19.022 43.610 1.00 20.12 191 ILE A O 1
ATOM 1492 N N . PRO A 1 183 ? 18.337 18.659 42.234 1.00 19.80 192 PRO A N 1
ATOM 1493 C CA . PRO A 1 183 ? 18.201 20.062 41.897 1.00 19.88 192 PRO A CA 1
ATOM 1494 C C . PRO A 1 183 ? 18.015 20.827 43.198 1.00 19.95 192 PRO A C 1
ATOM 1495 O O . PRO A 1 183 ? 17.181 20.448 44.011 1.00 19.29 192 PRO A O 1
ATOM 1499 N N . TYR A 1 184 ? 18.846 21.825 43.459 1.00 19.96 193 TYR A N 1
ATOM 1500 C CA . TYR A 1 184 ? 18.723 22.497 44.748 1.00 20.64 193 TYR A CA 1
ATOM 1501 C C . TYR A 1 184 ? 17.425 23.267 44.889 1.00 21.11 193 TYR A C 1
ATOM 1502 O O . TYR A 1 184 ? 17.028 23.558 46.029 1.00 23.56 193 TYR A O 1
ATOM 1511 N N . ALA A 1 185 ? 16.727 23.550 43.775 1.00 21.58 194 ALA A N 1
ATOM 1512 C CA . ALA A 1 185 ? 15.336 24.104 43.844 1.00 21.29 194 ALA A CA 1
ATOM 1513 C C . ALA A 1 185 ? 14.352 23.153 44.510 1.00 20.56 194 ALA A C 1
ATOM 1514 O O . ALA A 1 185 ? 13.310 23.590 45.025 1.00 19.67 194 ALA A O 1
ATOM 1516 N N . ASN A 1 186 ? 14.680 21.859 44.504 1.00 20.57 195 ASN A N 1
ATOM 1517 C CA . ASN A 1 186 ? 13.811 20.810 45.087 1.00 21.11 195 ASN A CA 1
ATOM 1518 C C . ASN A 1 186 ? 14.197 20.304 46.503 1.00 20.88 195 ASN A C 1
ATOM 1519 O O . ASN A 1 186 ? 13.566 19.382 47.060 1.00 20.94 195 ASN A O 1
ATOM 1532 N N . PRO A 1 188 ? 14.458 20.333 50.452 1.00 21.41 197 PRO A N 1
ATOM 1533 C CA . PRO A 1 188 ? 13.875 20.825 51.702 1.00 22.02 197 PRO A CA 1
ATOM 1534 C C . PRO A 1 188 ? 14.732 21.894 52.361 1.00 20.60 197 PRO A C 1
ATOM 1535 O O . PRO A 1 188 ? 15.952 21.781 52.318 1.00 20.79 197 PRO A O 1
ATOM 1539 N N . THR A 1 189 ? 14.091 22.905 52.951 1.00 21.04 198 THR A N 1
ATOM 1540 C CA . THR A 1 189 ? 14.804 24.019 53.586 1.00 20.45 198 THR A CA 1
ATOM 1541 C C . THR A 1 189 ? 14.734 23.897 55.118 1.00 21.45 198 THR A C 1
ATOM 1542 O O . THR A 1 189 ? 14.691 24.894 55.838 1.00 21.29 198 THR A O 1
ATOM 1546 N N . LYS A 1 190 ? 14.728 22.642 55.595 1.00 21.86 199 LYS A N 1
ATOM 1547 C CA . LYS A 1 190 ? 14.721 22.298 57.017 1.00 22.30 199 LYS A CA 1
ATOM 1548 C C . LYS A 1 190 ? 15.570 21.016 57.196 1.00 21.96 199 LYS A C 1
ATOM 1549 O O . LYS A 1 190 ? 15.450 20.056 56.422 1.00 20.67 199 LYS A O 1
ATOM 1555 N N . GLY A 1 191 ? 16.461 21.009 58.183 1.00 20.52 200 GLY A N 1
ATOM 1556 C CA . GLY A 1 191 ? 17.259 19.842 58.386 1.00 20.89 200 GLY A CA 1
ATOM 1557 C C . GLY A 1 191 ? 18.216 19.975 59.544 1.00 20.48 200 GLY A C 1
ATOM 1558 O O . GLY A 1 191 ? 18.280 21.004 60.188 1.00 20.94 200 GLY A O 1
ATOM 1559 N N . TYR A 1 192 ? 18.965 18.903 59.777 1.00 20.58 201 TYR A N 1
ATOM 1560 C CA . TYR A 1 192 ? 20.029 18.896 60.761 1.00 20.28 201 TYR A CA 1
ATOM 1561 C C . TYR A 1 192 ? 21.106 19.852 60.276 1.00 19.52 201 TYR A C 1
ATOM 1562 O O . TYR A 1 192 ? 21.261 20.080 59.064 1.00 18.02 201 TYR A O 1
ATOM 1571 N N . ILE A 1 193 ? 21.864 20.378 61.234 1.00 21.01 202 ILE A N 1
ATOM 1572 C CA . ILE A 1 193 ? 23.048 21.170 60.931 1.00 20.58 202 ILE A CA 1
ATOM 1573 C C . ILE A 1 193 ? 24.260 20.331 61.339 1.00 21.54 202 ILE A C 1
ATOM 1574 O O . ILE A 1 193 ? 24.228 19.675 62.366 1.00 22.08 202 ILE A O 1
ATOM 1579 N N . GLY A 1 194 ? 25.304 20.351 60.512 1.00 20.87 203 GLY A N 1
ATOM 1580 C CA . GLY A 1 194 ? 26.540 19.633 60.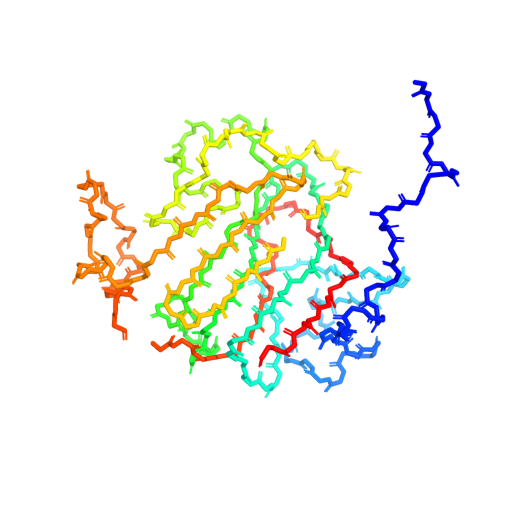795 1.00 21.64 203 GLY A CA 1
ATOM 1581 C C . GLY A 1 194 ? 27.772 20.417 60.456 1.00 21.58 203 GLY A C 1
ATOM 1582 O O . GLY A 1 194 ? 27.740 21.337 59.628 1.00 20.89 203 GLY A O 1
ATOM 1583 N N . LEU A 1 195 ? 28.863 20.057 61.129 1.00 22.29 204 LEU A N 1
ATOM 1584 C CA . LEU A 1 195 ? 30.201 20.430 60.736 1.00 23.09 204 LEU A CA 1
ATOM 1585 C C . LEU A 1 195 ? 30.934 19.206 60.160 1.00 24.32 204 LEU A C 1
ATOM 1586 O O . LEU A 1 195 ? 31.026 18.146 60.800 1.00 24.27 204 LEU A O 1
ATOM 1591 N N . GLN A 1 196 ? 31.440 19.351 58.937 1.00 24.93 205 GLN A N 1
ATOM 1592 C CA . GLN A 1 196 ? 32.236 18.306 58.337 1.00 26.39 205 GLN A CA 1
ATOM 1593 C C . GLN A 1 196 ? 33.491 18.171 59.206 1.00 27.12 205 GLN A C 1
ATOM 1594 O O . GLN A 1 196 ? 33.918 19.131 59.812 1.00 27.53 205 GLN A O 1
ATOM 1600 N N . GLY A 1 197 ? 34.045 16.979 59.288 1.00 28.61 206 GLY A N 1
ATOM 1601 C CA . GLY A 1 197 ? 35.333 16.801 59.957 1.00 30.11 206 GLY A CA 1
ATOM 1602 C C . GLY A 1 197 ? 36.501 17.200 59.056 1.00 30.93 206 GLY A C 1
ATOM 1603 O O . GLY A 1 197 ? 36.376 17.975 58.101 1.00 28.92 206 GLY A O 1
ATOM 1604 N N . LYS A 1 198 ? 37.641 16.641 59.398 1.00 33.17 207 LYS A N 1
ATOM 1605 C CA . LYS A 1 198 ? 38.918 16.847 58.742 1.00 34.89 207 LYS A CA 1
ATOM 1606 C C . LYS A 1 198 ? 38.955 16.053 57.402 1.00 36.02 207 LYS A C 1
ATOM 1607 O O . LYS A 1 198 ? 39.312 14.867 57.380 1.00 36.51 207 LYS A O 1
ATOM 1613 N N . HIS A 1 199 ? 38.579 16.698 56.297 1.00 35.84 208 HIS A N 1
ATOM 1614 C CA . HIS A 1 199 ? 38.560 16.046 54.960 1.00 37.64 208 HIS A CA 1
ATOM 1615 C C . HIS A 1 199 ? 39.953 16.082 54.291 1.00 39.41 208 HIS A C 1
ATOM 1616 O O . HIS A 1 199 ? 40.190 15.407 53.281 1.00 40.14 208 HIS A O 1
ATOM 1623 N N . GLY A 1 200 ? 40.861 16.881 54.857 1.00 40.94 209 GLY A N 1
ATOM 1624 C CA . GLY A 1 200 ? 42.267 16.893 54.443 1.00 42.41 209 GLY A CA 1
ATOM 1625 C C . GLY A 1 200 ? 43.105 16.158 55.466 1.00 43.45 209 GLY A C 1
ATOM 1626 O O . GLY A 1 200 ? 42.570 15.434 56.305 1.00 43.46 209 GLY A O 1
ATOM 1627 N N . GLU A 1 201 ? 44.423 16.306 55.368 1.00 44.73 210 GLU A N 1
ATOM 1628 C CA . GLU A 1 201 ? 45.330 15.833 56.418 1.00 45.99 210 GLU A CA 1
ATOM 1629 C C . GLU A 1 201 ? 45.642 16.960 57.396 1.00 44.51 210 GLU A C 1
ATOM 1630 O O . GLU A 1 201 ? 46.364 16.766 58.353 1.00 45.45 210 GLU A O 1
ATOM 1636 N N . SER A 1 202 ? 45.075 18.142 57.164 1.00 42.77 211 SER A N 1
ATOM 1637 C CA . SER A 1 202 ? 45.238 19.247 58.105 1.00 41.31 211 SER A CA 1
ATOM 1638 C C . SER A 1 202 ? 43.956 19.552 58.884 1.00 38.72 211 SER A C 1
ATOM 1639 O O . SER A 1 202 ? 42.798 19.282 58.454 1.00 36.41 21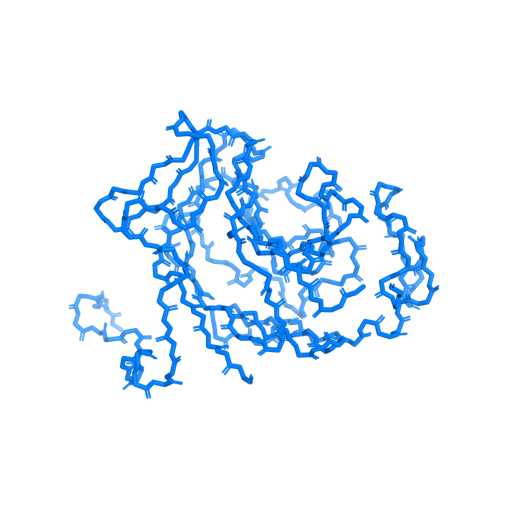1 SER A O 1
ATOM 1642 N N . ASN A 1 203 ? 44.201 20.154 60.036 1.00 36.89 212 ASN A N 1
ATOM 1643 C CA . ASN A 1 203 ? 43.190 20.301 61.055 1.00 35.72 212 ASN A CA 1
ATOM 1644 C C . ASN A 1 203 ? 42.267 21.492 60.870 1.00 32.37 212 ASN A C 1
ATOM 1645 O O . ASN A 1 203 ? 42.648 22.500 60.292 1.00 31.08 212 ASN A O 1
ATOM 1650 N N . ILE A 1 204 ? 41.053 21.340 61.388 1.00 30.87 213 ILE A N 1
ATOM 1651 C CA . ILE A 1 204 ? 40.058 22.406 61.427 1.00 29.26 213 ILE A CA 1
ATOM 1652 C C . ILE A 1 204 ? 39.694 22.647 62.895 1.00 27.72 213 ILE A C 1
ATOM 1653 O O . ILE A 1 204 ? 39.524 21.688 63.627 1.00 27.73 213 ILE A O 1
ATOM 1658 N N . TRP A 1 205 ? 39.568 23.912 63.311 1.00 25.71 214 TRP A N 1
ATOM 1659 C CA . TRP A 1 205 ? 39.095 24.247 64.673 1.00 24.92 214 TRP A CA 1
ATOM 1660 C C . TRP A 1 205 ? 37.893 25.168 64.559 1.00 22.84 214 TRP A C 1
ATOM 1661 O O . TRP A 1 205 ? 37.895 26.071 63.717 1.00 22.65 214 TRP A O 1
ATOM 1672 N N . PHE A 1 206 ? 36.889 24.948 65.406 1.00 22.14 215 PHE A N 1
ATOM 1673 C CA . PHE A 1 206 ? 35.698 25.826 65.475 1.00 21.40 215 PHE A CA 1
ATOM 1674 C C . PHE A 1 206 ? 35.554 26.398 66.884 1.00 21.86 215 PHE A C 1
ATOM 1675 O O . PHE A 1 206 ? 36.000 25.775 67.858 1.00 20.74 215 PHE A O 1
ATOM 1683 N N . ARG A 1 207 ? 34.949 27.585 66.979 1.00 19.98 216 ARG A N 1
ATOM 1684 C CA . ARG A 1 207 ? 34.520 28.117 68.262 1.00 19.43 216 ARG A CA 1
ATOM 1685 C C . ARG A 1 207 ? 33.356 29.093 68.120 1.00 18.96 216 ARG A C 1
ATOM 1686 O O . ARG A 1 207 ? 33.014 29.568 67.006 1.00 17.95 216 ARG A O 1
ATOM 1694 N N . ASN A 1 208 ? 32.756 29.385 69.277 1.00 18.86 217 ASN A N 1
ATOM 1695 C CA . ASN A 1 208 ? 31.642 30.329 69.360 1.00 18.43 217 ASN A CA 1
ATOM 1696 C C . ASN A 1 208 ? 30.549 30.122 68.295 1.00 18.86 217 ASN A C 1
ATOM 1697 O O . ASN A 1 208 ? 30.107 31.075 67.638 1.00 18.64 217 ASN A O 1
ATOM 1702 N N . ILE A 1 209 ? 30.129 28.875 68.141 1.00 19.04 218 ILE A N 1
ATOM 1703 C CA . ILE A 1 209 ? 29.079 28.508 67.180 1.00 19.21 218 ILE A CA 1
ATOM 1704 C C . ILE A 1 209 ? 27.727 28.774 67.822 1.00 18.88 218 ILE A C 1
ATOM 1705 O O . ILE A 1 209 ? 27.363 28.115 68.790 1.00 20.70 218 ILE A O 1
ATOM 1710 N N . GLN A 1 210 ? 26.979 29.704 67.248 1.00 18.13 219 GLN A N 1
ATOM 1711 C CA . GLN A 1 210 ? 25.769 30.206 67.861 1.00 19.00 219 GLN A CA 1
ATOM 1712 C C . GLN A 1 210 ? 24.640 30.269 66.812 1.00 17.99 219 GLN A C 1
ATOM 1713 O O . GLN A 1 210 ? 24.897 30.396 65.623 1.00 17.81 219 GLN A O 1
ATOM 1719 N N . LEU A 1 211 ? 23.401 30.185 67.260 1.00 18.38 220 LEU A N 1
ATOM 1720 C CA . LEU A 1 211 ? 22.302 30.160 66.314 1.00 17.72 220 LEU A CA 1
ATOM 1721 C C . LEU A 1 211 ? 21.163 31.025 66.809 1.00 18.75 220 LEU A C 1
ATOM 1722 O O . LEU A 1 211 ? 20.778 30.953 68.006 1.00 17.42 220 LEU A O 1
ATOM 1727 N N . LYS A 1 212 ? 20.644 31.819 65.865 1.00 17.92 221 LYS A N 1
ATOM 1728 C CA . LYS A 1 212 ? 19.512 32.688 66.083 1.00 19.08 221 LYS A CA 1
ATOM 1729 C C . LYS A 1 212 ? 18.349 32.100 65.299 1.00 18.58 221 LYS A C 1
ATOM 1730 O O . LYS A 1 212 ? 18.428 31.922 64.101 1.00 17.32 221 LYS A O 1
ATOM 1736 N N . GLN A 1 213 ? 17.275 31.790 66.022 1.00 20.12 222 GLN A N 1
ATOM 1737 C CA . GLN A 1 213 ? 16.075 31.281 65.426 1.00 20.78 222 GLN A CA 1
ATOM 1738 C C . GLN A 1 213 ? 15.208 32.468 64.985 1.00 21.70 222 GLN A C 1
ATOM 1739 O O . GLN A 1 213 ? 14.715 33.239 65.798 1.00 21.50 222 GLN A O 1
ATOM 1745 N N . LEU A 1 214 ? 15.014 32.598 63.687 1.00 22.85 223 LEU A N 1
ATOM 1746 C CA . LEU A 1 214 ? 14.165 33.648 63.157 1.00 23.92 223 LEU A CA 1
ATOM 1747 C C . LEU A 1 214 ? 12.715 33.152 63.055 1.00 26.68 223 LEU A C 1
ATOM 1748 O O . LEU A 1 214 ? 12.371 31.982 63.354 1.00 27.26 223 LEU A O 1
#

Foldseek 3Di:
DDDDPPDDPDPDDVVVVQKDAQADQQRPQKDDDPVFWDQPPQKIWGQDFAKIWGNFKAFQKKKKWKKAWAAWFWKWKWHQAPDSVLRQQRTFTQIQTQCPHCVVVVDDQQCYHRHSHQAGHFPDPPLDDHGPDMKIIWGQHWQWIWTAINRRGGDTGRLLQQPFQAAHNVGDGGPPSNRDRSSPGSMGMMMIGHGPDNTIMMMGDTIMHHD

Sequence (211 aa):
GSDKIHHHHHHENLYFQGYRPLFDKDLSNADDYDSSSVWTFKNGILTATADQSSIWTKVQYENFILDLEFKTDVNTNSGVVIYCTDKGNWIPSSIEIQIADDHHPEWQSYPEYWRCGSSIYGHKGANEQLVVKKPGEWNRIITAKKGQQIDIIELNGKHIVSANLADWTSGTTNPDGTEIPEWLPIPYANPTKGYIGLQGKHGESNIWFRNIQLKQL

InterPro domains:
  IPR010496 3-keto-al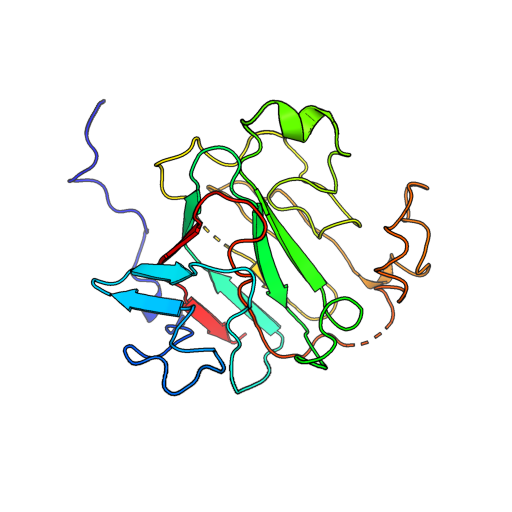pha-glucoside-1,2-lyase/3-keto-2-hydroxy-glucal hydratase domain [PF06439] (29-221)

CATH classification: 2.60.120.560